Protein AF-A0A3Q0ITM8-F1 (afdb_monomer_lite)

InterPro domains:
  IPR027267 AH/BAR domain superfamily [G3DSA:1.20.1270.60] (38-259)
  IPR027267 AH/BAR domain superfamily [SSF103657] (40-257)
  IPR054713 GMIP/FCHO2-like, FCH domain [PF22699] (63-253)

Secondary structure (DSSP, 8-state):
--TT---TTTTS-HHHHHHHHHHHHHHHHHHHHHHHHHHHHHHHHHHHHHHHHHTTT----STTHHHHHHHHHHHHHHHHHHHHHHHHHHHHHHHHHHHHHHHHHHHHHHHHHTHHHHHHHHHHHHHHHHHHHHHHHHHHHHHHHHHHHHTT--HHHHHHHHHHHHHHHHHHHHHHHHHHHHHHHHHHHHHHHHHHHHHHHHHHHHHHHHHHHHHHHHHHHHHHHHHHHHHHHHHHHHHS-HHHHHHHHHHHH------

pLDDT: mean 82.59, std 14.48, range [41.31, 98.19]

Radius of gyration: 39.31 Å; chains: 1; bounding box: 83×38×128 Å

Sequence (259 aa):
MDKEGKSSYQNFDYPVISHSHGQHRREQFKVIWEVGQTIRANIEENNSKLFGKLAKQSGGSGTFAPLWQVLKTSIEKIATVQVKMMQKVNDLVKDVCKYTEELQKKHKLVKEEQGPTLEIVQTIQSTTLVLQKAKDVYLQKCEELDKLRRDNGSAKDLEKAELKVKKAQEDYKTIVDKYALIKEDFEKRMSTSCKYFQQIEEAHLKQMKEFLSTYTELIENNHDAIGQIYLEFKRQCLELTIDKLLEHFVLKKYTFRFI

Structure (mmCIF, N/CA/C/O backbone):
data_AF-A0A3Q0ITM8-F1
#
_entry.id   AF-A0A3Q0ITM8-F1
#
loop_
_atom_site.group_PDB
_atom_site.id
_atom_site.type_symbol
_atom_site.label_atom_id
_atom_site.label_alt_id
_atom_site.label_comp_id
_atom_site.label_asym_id
_atom_site.label_entity_id
_atom_site.label_seq_id
_atom_site.pdbx_PDB_ins_code
_atom_site.Cartn_x
_atom_site.Cartn_y
_atom_site.Cartn_z
_atom_site.occupancy
_atom_site.B_iso_or_equiv
_atom_site.auth_seq_id
_atom_site.auth_comp_id
_atom_site.auth_asym_id
_atom_site.auth_atom_id
_atom_site.pdbx_PDB_model_num
ATOM 1 N N . MET A 1 1 ? -14.089 -6.364 -0.888 1.00 45.31 1 MET A N 1
ATOM 2 C CA . MET A 1 1 ? -15.465 -6.744 -0.473 1.00 45.31 1 MET A CA 1
ATOM 3 C C . MET A 1 1 ? -15.691 -8.220 -0.752 1.00 45.31 1 MET A C 1
ATOM 5 O O . MET A 1 1 ? -15.572 -8.617 -1.905 1.00 45.31 1 MET A O 1
ATOM 9 N N . ASP A 1 2 ? -16.017 -9.011 0.271 1.00 41.31 2 ASP A N 1
ATOM 10 C CA . ASP A 1 2 ? -16.538 -10.366 0.058 1.00 41.31 2 ASP A CA 1
ATOM 11 C C . ASP A 1 2 ? -17.960 -10.317 -0.510 1.00 41.31 2 ASP A C 1
ATOM 13 O O . ASP A 1 2 ? -18.649 -9.297 -0.403 1.00 41.31 2 ASP A O 1
ATOM 17 N N . LYS A 1 3 ? -18.405 -11.435 -1.099 1.00 43.31 3 LYS A N 1
ATOM 18 C CA . LYS A 1 3 ? -19.691 -11.601 -1.809 1.00 43.31 3 LYS A CA 1
ATOM 19 C C . LYS A 1 3 ? -20.950 -11.248 -0.988 1.00 43.31 3 LYS A C 1
ATOM 21 O O . LYS A 1 3 ? -22.033 -11.207 -1.554 1.00 43.31 3 LYS A O 1
ATOM 26 N N . GLU A 1 4 ? -20.813 -10.944 0.304 1.00 43.94 4 GLU A N 1
ATOM 27 C CA . GLU A 1 4 ? -21.893 -10.543 1.221 1.00 43.94 4 GLU A CA 1
ATOM 28 C C . GLU A 1 4 ? -21.787 -9.094 1.747 1.00 43.94 4 GLU A C 1
ATOM 30 O O . GLU A 1 4 ? -22.551 -8.696 2.622 1.00 43.94 4 GLU A O 1
ATOM 35 N N . GLY A 1 5 ? -20.829 -8.281 1.281 1.00 49.78 5 GLY A N 1
ATOM 36 C CA . GLY A 1 5 ? -20.676 -6.888 1.740 1.00 49.78 5 GLY A CA 1
ATOM 37 C C . GLY A 1 5 ? -20.191 -6.725 3.191 1.00 49.78 5 GLY A C 1
ATOM 38 O O . GLY A 1 5 ? -20.141 -5.606 3.708 1.00 49.78 5 GLY A O 1
ATOM 39 N N . LYS A 1 6 ? -19.799 -7.822 3.846 1.00 47.00 6 LYS A N 1
ATOM 40 C CA . LYS A 1 6 ? -19.135 -7.824 5.154 1.00 47.00 6 LYS A CA 1
ATOM 41 C C . LYS A 1 6 ? -17.684 -7.362 5.016 1.00 47.00 6 LYS A C 1
ATOM 43 O O . LYS A 1 6 ? -17.007 -7.668 4.032 1.00 47.00 6 LYS A O 1
ATOM 48 N N . SER A 1 7 ? -17.225 -6.575 5.987 1.00 51.25 7 SER A N 1
ATOM 49 C CA . SER A 1 7 ? -15.837 -6.113 6.027 1.00 51.25 7 SER A CA 1
ATOM 50 C C . SER A 1 7 ? -14.935 -7.255 6.479 1.00 51.25 7 SER A C 1
ATOM 52 O O . SER A 1 7 ? -15.216 -7.883 7.499 1.00 51.25 7 SER A O 1
ATOM 54 N N . SER A 1 8 ? -13.818 -7.477 5.782 1.00 58.09 8 SER A N 1
ATOM 55 C CA . SER A 1 8 ? -12.818 -8.494 6.151 1.00 58.09 8 SER A CA 1
ATOM 56 C C . SER A 1 8 ? -12.179 -8.238 7.528 1.00 58.09 8 SER A C 1
ATOM 58 O O . SER A 1 8 ? -11.511 -9.108 8.077 1.00 58.09 8 SER A O 1
ATOM 60 N N . TYR A 1 9 ? -12.423 -7.058 8.108 1.00 56.22 9 TYR A N 1
ATOM 61 C CA . TYR A 1 9 ? -11.934 -6.624 9.414 1.00 56.22 9 TYR A CA 1
ATOM 62 C C . TYR A 1 9 ? -12.929 -6.841 10.566 1.00 56.22 9 TYR A C 1
ATOM 64 O O . TYR A 1 9 ? -12.613 -6.507 11.703 1.00 56.22 9 TYR A O 1
ATOM 72 N N . GLN A 1 10 ? -14.126 -7.390 10.319 1.00 56.31 10 GLN A N 1
ATOM 73 C CA . GLN A 1 10 ? -15.176 -7.530 11.346 1.00 56.31 10 GLN A CA 1
ATOM 74 C C . GLN A 1 10 ? -14.798 -8.406 12.551 1.00 56.31 10 GLN A C 1
ATOM 76 O O . GLN A 1 10 ? -15.412 -8.262 13.601 1.00 56.31 10 GLN A O 1
ATOM 81 N N . ASN A 1 11 ? -13.790 -9.272 12.413 1.00 50.62 11 ASN A N 1
ATOM 82 C CA . ASN A 1 11 ? -13.355 -10.193 13.468 1.00 50.62 11 ASN A CA 1
ATOM 83 C C . ASN A 1 11 ? -12.038 -9.780 14.145 1.00 50.62 11 ASN A C 1
ATOM 85 O O . ASN A 1 11 ? -11.518 -10.533 14.963 1.00 50.62 11 ASN A O 1
ATOM 89 N N . PHE A 1 12 ? -11.467 -8.628 13.784 1.00 56.88 12 PHE A N 1
ATOM 90 C CA . PHE A 1 12 ? -10.204 -8.166 14.354 1.00 56.88 12 PHE A CA 1
ATOM 91 C C . PHE A 1 12 ? -10.437 -7.104 15.427 1.00 56.88 12 PHE A C 1
ATOM 93 O O . PHE A 1 12 ? -11.218 -6.172 15.244 1.00 56.88 12 PHE A O 1
ATOM 100 N N . ASP A 1 13 ? -9.696 -7.215 16.527 1.00 62.75 13 ASP A N 1
ATOM 101 C CA . ASP A 1 13 ? -9.680 -6.198 17.571 1.00 62.75 13 ASP A CA 1
ATOM 102 C C . ASP A 1 13 ? -9.086 -4.884 17.045 1.00 62.75 13 ASP A C 1
ATOM 104 O O . ASP A 1 13 ? -8.063 -4.865 16.355 1.00 62.75 13 ASP A O 1
ATOM 108 N N . TYR A 1 14 ? -9.698 -3.756 17.411 1.00 68.94 14 TYR A N 1
ATOM 109 C CA . TYR A 1 14 ? -9.295 -2.417 16.962 1.00 68.94 14 TYR A CA 1
ATOM 110 C C . TYR A 1 14 ? -7.784 -2.120 17.133 1.00 68.94 14 TYR A C 1
ATOM 112 O O . TYR A 1 14 ? -7.164 -1.595 16.199 1.00 68.94 14 TYR A O 1
ATOM 120 N N . PRO A 1 15 ? -7.132 -2.493 18.258 1.00 63.84 15 PRO A N 1
ATOM 121 C CA . PRO A 1 15 ? -5.683 -2.368 18.406 1.00 63.84 15 PRO A CA 1
ATOM 122 C C . PRO A 1 15 ? -4.889 -3.143 17.346 1.00 63.84 15 PRO A C 1
ATOM 124 O O . PRO A 1 15 ? -3.913 -2.611 16.822 1.00 63.84 15 PRO A O 1
ATOM 127 N N . VAL A 1 16 ? -5.328 -4.351 16.976 1.00 66.50 16 VAL A N 1
ATOM 128 C CA . VAL A 1 16 ? -4.676 -5.187 15.953 1.00 66.50 16 VAL A CA 1
ATOM 129 C C . VAL A 1 16 ? -4.771 -4.523 14.581 1.00 66.50 16 VAL A C 1
ATOM 131 O O . VAL A 1 16 ? -3.770 -4.429 13.870 1.00 66.50 16 VAL A O 1
ATOM 134 N N . ILE A 1 17 ? -5.945 -3.988 14.239 1.00 66.56 17 ILE A N 1
ATOM 135 C CA . ILE A 1 17 ? -6.181 -3.278 12.976 1.00 66.56 17 ILE A CA 1
ATOM 136 C C . ILE A 1 17 ? -5.287 -2.033 12.903 1.00 66.56 17 ILE A C 1
ATOM 138 O O . ILE A 1 17 ? -4.483 -1.889 11.980 1.00 66.56 17 ILE A O 1
ATOM 142 N N . SER A 1 18 ? -5.358 -1.158 13.910 1.00 65.12 18 SER A N 1
ATOM 143 C CA . SER A 1 18 ? -4.605 0.103 13.912 1.00 65.12 18 SER A CA 1
ATOM 144 C C . SER A 1 18 ? -3.083 -0.103 13.866 1.00 65.12 18 SER A C 1
ATOM 146 O O . SER A 1 18 ? -2.384 0.613 13.143 1.00 65.12 18 SER A O 1
ATOM 148 N N . HIS A 1 19 ? -2.562 -1.100 14.590 1.00 65.44 19 HIS A N 1
ATOM 149 C CA . HIS A 1 19 ? -1.128 -1.367 14.667 1.00 65.44 19 HIS A CA 1
ATOM 150 C C . HIS A 1 19 ? -0.593 -2.006 13.378 1.00 65.44 19 HIS A C 1
ATOM 152 O O . HIS A 1 19 ? 0.440 -1.575 12.857 1.00 65.44 19 HIS A O 1
ATOM 158 N N . SER A 1 20 ? -1.333 -2.972 12.819 1.00 63.44 20 SER A N 1
ATOM 159 C CA . SER A 1 20 ? -0.963 -3.659 11.579 1.00 63.44 20 SER A CA 1
ATOM 160 C C . SER A 1 20 ? -0.863 -2.677 10.406 1.00 63.44 20 SER A C 1
ATOM 162 O O . SER A 1 20 ? 0.166 -2.621 9.732 1.00 63.44 20 SER A O 1
ATOM 164 N N . HIS A 1 21 ? -1.846 -1.784 10.246 1.00 66.25 21 HIS A N 1
ATOM 165 C CA . HIS A 1 21 ? -1.823 -0.777 9.182 1.00 66.25 21 HIS A CA 1
ATOM 166 C C . HIS A 1 21 ? -0.666 0.224 9.312 1.00 66.25 21 HIS A C 1
ATOM 168 O O . HIS A 1 21 ? -0.125 0.676 8.306 1.00 66.25 21 HIS A O 1
ATOM 174 N N . GLY A 1 22 ? -0.277 0.634 10.519 1.00 62.22 22 GLY A N 1
ATOM 175 C CA . GLY A 1 22 ? 0.801 1.612 10.687 1.00 62.22 22 GLY A CA 1
ATOM 176 C C . GLY A 1 22 ? 2.185 1.053 10.351 1.00 62.22 22 GLY A C 1
ATOM 177 O O . GLY A 1 22 ? 2.985 1.722 9.695 1.00 62.22 22 GLY A O 1
ATOM 178 N N . GLN A 1 23 ? 2.475 -0.164 10.812 1.00 62.44 23 GLN A N 1
ATOM 179 C CA . GLN A 1 23 ? 3.810 -0.755 10.731 1.00 62.44 23 GLN A CA 1
ATOM 180 C C . GLN A 1 23 ? 4.072 -1.470 9.402 1.00 62.44 23 GLN A C 1
ATOM 182 O O . GLN A 1 23 ? 5.083 -1.173 8.767 1.00 62.44 23 GLN A O 1
ATOM 187 N N . HIS A 1 24 ? 3.145 -2.313 8.927 1.00 64.75 24 HIS A N 1
ATOM 188 C CA . HIS A 1 24 ? 3.352 -3.080 7.689 1.00 64.75 24 HIS A CA 1
ATOM 189 C C . HIS A 1 24 ? 3.532 -2.179 6.465 1.00 64.75 24 HIS A C 1
ATOM 191 O O . HIS A 1 24 ? 4.378 -2.452 5.618 1.00 64.75 24 HIS A O 1
ATOM 197 N N . ARG A 1 25 ? 2.800 -1.061 6.387 1.00 66.81 25 ARG A N 1
ATOM 198 C CA . ARG A 1 25 ? 2.900 -0.137 5.244 1.00 66.81 25 ARG A CA 1
ATOM 199 C C . ARG A 1 25 ? 4.269 0.534 5.130 1.00 66.81 25 ARG A C 1
ATOM 201 O O . ARG A 1 25 ? 4.744 0.766 4.023 1.00 66.81 25 ARG A O 1
ATOM 208 N N . ARG A 1 26 ? 4.943 0.802 6.257 1.00 65.12 26 ARG A N 1
ATOM 209 C CA . ARG A 1 26 ? 6.319 1.337 6.251 1.00 65.12 26 ARG A CA 1
ATOM 210 C C . ARG A 1 26 ? 7.328 0.307 5.750 1.00 65.12 26 ARG A C 1
ATOM 212 O O . ARG A 1 26 ? 8.277 0.662 5.059 1.00 65.12 26 ARG A O 1
ATOM 219 N N . GLU A 1 27 ? 7.113 -0.955 6.095 1.00 67.31 27 GLU A N 1
ATOM 220 C CA . GLU A 1 27 ? 7.986 -2.067 5.724 1.00 67.31 27 GLU A CA 1
ATOM 221 C C . GLU A 1 27 ? 7.839 -2.414 4.236 1.00 67.31 27 GLU A C 1
ATOM 223 O O . GLU A 1 27 ? 8.834 -2.507 3.522 1.00 67.31 27 GLU A O 1
ATOM 228 N N . GLN A 1 28 ? 6.601 -2.465 3.731 1.00 64.81 28 GLN A N 1
ATOM 229 C CA . GLN A 1 28 ? 6.313 -2.635 2.302 1.00 64.81 28 GLN A CA 1
ATOM 230 C C . GLN A 1 28 ? 6.890 -1.493 1.455 1.00 64.81 28 GLN A C 1
ATOM 232 O O . GLN A 1 28 ? 7.460 -1.737 0.392 1.00 64.81 28 GLN A O 1
ATOM 237 N N . PHE A 1 29 ? 6.805 -0.249 1.940 1.00 66.81 29 PHE A N 1
ATOM 238 C CA . PHE A 1 29 ? 7.456 0.892 1.296 1.00 66.81 29 PHE A CA 1
ATOM 239 C C . PHE A 1 29 ? 8.972 0.707 1.195 1.00 66.81 29 PHE A C 1
ATOM 2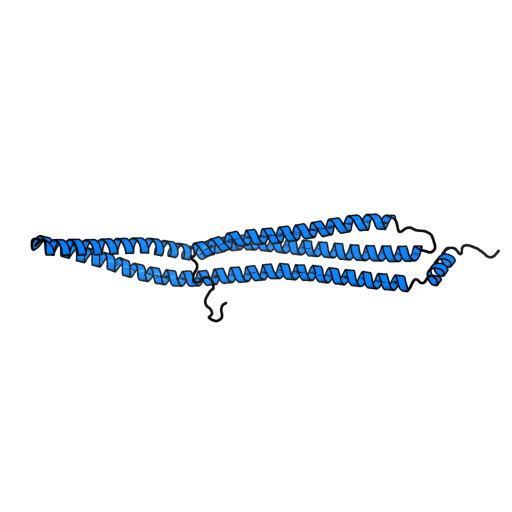41 O O . PHE A 1 29 ? 9.543 0.894 0.121 1.00 66.81 29 PHE A O 1
ATOM 248 N N . LYS A 1 30 ? 9.621 0.329 2.303 1.00 69.12 30 LYS A N 1
ATOM 249 C CA . LYS A 1 30 ? 11.072 0.137 2.349 1.00 69.12 30 LYS A CA 1
ATOM 250 C C . LYS A 1 30 ? 11.528 -0.872 1.293 1.00 69.12 30 LYS A C 1
ATOM 252 O O . LYS A 1 30 ? 12.496 -0.604 0.592 1.00 69.12 30 LYS A O 1
ATOM 257 N N . VAL A 1 31 ? 10.782 -1.964 1.121 1.00 72.00 31 VAL A N 1
ATOM 258 C CA . VAL A 1 31 ? 11.065 -2.977 0.097 1.00 72.00 31 VAL A CA 1
ATOM 259 C C . VAL A 1 31 ? 10.938 -2.406 -1.318 1.00 72.00 31 VAL A C 1
ATOM 261 O O . VAL A 1 31 ? 11.855 -2.581 -2.114 1.00 72.00 31 VAL A O 1
ATOM 264 N N . ILE A 1 32 ? 9.854 -1.689 -1.649 1.00 66.69 32 ILE A N 1
ATOM 265 C CA . ILE A 1 32 ? 9.701 -1.089 -2.992 1.00 66.69 32 ILE A CA 1
ATOM 266 C C . ILE A 1 32 ? 10.807 -0.071 -3.273 1.00 66.69 32 ILE A C 1
ATOM 268 O O . ILE A 1 32 ? 11.364 -0.045 -4.371 1.00 66.69 32 ILE A O 1
ATOM 272 N N . TRP A 1 33 ? 11.143 0.749 -2.281 1.00 70.50 33 TRP A N 1
ATOM 273 C CA . TRP A 1 33 ? 12.233 1.706 -2.384 1.00 70.50 33 TRP A CA 1
ATOM 274 C C . TRP A 1 33 ? 13.564 1.005 -2.661 1.00 70.50 33 TRP A C 1
ATOM 276 O O . TRP A 1 33 ? 14.229 1.334 -3.638 1.00 70.50 33 TRP A O 1
ATOM 286 N N . GLU A 1 34 ? 13.936 0.015 -1.848 1.00 74.69 34 GLU A N 1
ATOM 287 C CA . GLU A 1 34 ? 15.171 -0.757 -2.019 1.00 74.69 34 GLU A CA 1
ATOM 288 C C . GLU A 1 34 ? 15.232 -1.430 -3.391 1.00 74.69 34 GLU A C 1
ATOM 290 O O . GLU A 1 34 ? 16.237 -1.298 -4.086 1.00 74.69 34 GLU A O 1
ATOM 295 N N . VAL A 1 35 ? 14.135 -2.050 -3.830 1.00 69.38 35 VAL A N 1
ATOM 296 C CA . VAL A 1 35 ? 14.017 -2.644 -5.167 1.00 69.38 35 VAL A CA 1
ATOM 297 C C . VAL A 1 35 ? 14.275 -1.591 -6.248 1.00 69.38 35 VAL A C 1
ATOM 299 O O . VAL A 1 35 ? 15.156 -1.788 -7.088 1.00 69.38 35 VAL A O 1
ATOM 302 N N . GLY A 1 36 ? 13.595 -0.440 -6.194 1.00 67.31 36 GLY A N 1
ATOM 303 C CA . GLY A 1 36 ? 13.800 0.661 -7.141 1.00 67.31 36 GLY A CA 1
ATOM 304 C C . GLY A 1 36 ? 15.247 1.169 -7.167 1.00 67.31 36 GLY A C 1
ATOM 305 O O . GLY A 1 36 ? 15.800 1.430 -8.238 1.00 67.31 36 GLY A O 1
ATOM 306 N N . GLN A 1 37 ? 15.898 1.239 -6.003 1.00 70.44 37 GLN A N 1
ATOM 307 C CA . GLN A 1 37 ? 17.300 1.642 -5.887 1.00 70.44 37 GLN A CA 1
ATOM 308 C C . GLN A 1 37 ? 18.271 0.613 -6.475 1.00 70.44 37 GLN A C 1
ATOM 310 O O . GLN A 1 37 ? 19.197 0.986 -7.199 1.00 70.44 37 GLN A O 1
ATOM 315 N N . THR A 1 38 ? 18.054 -0.675 -6.210 1.00 71.25 38 THR A N 1
ATOM 316 C CA . THR A 1 38 ? 18.864 -1.768 -6.760 1.00 71.25 38 THR A CA 1
ATOM 317 C C . THR A 1 38 ? 18.759 -1.826 -8.280 1.00 71.25 38 THR A C 1
ATOM 319 O O . THR A 1 38 ? 19.772 -1.955 -8.967 1.00 71.25 38 THR A O 1
ATOM 322 N N . ILE A 1 39 ? 17.548 -1.677 -8.819 1.00 65.19 39 ILE A N 1
ATOM 323 C CA . ILE A 1 39 ? 17.309 -1.643 -10.265 1.00 65.19 39 ILE A CA 1
ATOM 324 C C . ILE A 1 39 ? 18.078 -0.489 -10.906 1.00 65.19 39 ILE A C 1
ATOM 326 O O . ILE A 1 39 ? 18.788 -0.690 -11.893 1.00 65.19 39 ILE A O 1
ATOM 330 N N . ARG A 1 40 ? 17.974 0.713 -10.326 1.00 68.19 40 ARG A N 1
ATOM 331 C CA . ARG A 1 40 ? 18.694 1.899 -10.798 1.00 68.19 40 ARG A CA 1
ATOM 332 C C . ARG A 1 40 ? 20.205 1.657 -10.844 1.00 68.19 40 ARG A C 1
ATOM 334 O O . ARG A 1 40 ? 20.820 1.911 -11.877 1.00 68.19 40 ARG A O 1
ATOM 341 N N . ALA A 1 41 ? 20.777 1.118 -9.765 1.00 67.62 41 ALA A N 1
ATOM 342 C CA . ALA A 1 41 ? 22.210 0.842 -9.666 1.00 67.62 41 ALA A CA 1
ATOM 343 C C . ALA A 1 41 ? 22.693 -0.167 -10.728 1.00 67.62 41 ALA A C 1
ATOM 345 O O . ALA A 1 41 ? 23.736 0.032 -11.348 1.00 67.62 41 ALA A O 1
ATOM 346 N N . ASN A 1 42 ? 21.912 -1.218 -10.995 1.00 65.94 42 ASN A N 1
ATOM 347 C CA . ASN A 1 42 ? 22.277 -2.256 -11.964 1.00 65.94 42 ASN A CA 1
ATOM 348 C C . ASN A 1 42 ? 22.233 -1.747 -13.423 1.00 65.94 42 ASN A C 1
ATOM 350 O O . ASN A 1 42 ? 23.077 -2.096 -14.252 1.00 65.94 42 ASN A O 1
ATOM 354 N N . ILE A 1 43 ? 21.271 -0.874 -13.744 1.00 63.41 43 ILE A N 1
ATOM 355 C CA . ILE A 1 43 ? 21.186 -0.220 -15.060 1.00 63.41 43 ILE A CA 1
ATOM 356 C C . ILE A 1 43 ? 22.358 0.762 -15.249 1.00 63.41 43 ILE A C 1
ATOM 358 O O . ILE A 1 43 ? 22.974 0.801 -16.316 1.00 63.41 43 ILE A O 1
ATOM 362 N N . GLU A 1 44 ? 22.698 1.538 -14.220 1.00 63.59 44 GLU A N 1
ATOM 363 C CA . GLU A 1 44 ? 23.779 2.532 -14.249 1.00 63.59 44 GLU A CA 1
ATOM 364 C C . GLU A 1 44 ? 25.167 1.902 -14.472 1.00 63.59 44 GLU A C 1
ATOM 366 O O . GLU A 1 44 ? 25.962 2.387 -15.290 1.00 63.59 44 GLU A O 1
ATOM 371 N N . GLU A 1 45 ? 25.441 0.785 -13.793 1.00 60.31 45 GLU A N 1
ATOM 372 C CA . GLU A 1 45 ? 26.732 0.099 -13.843 1.00 60.31 45 GLU A CA 1
ATOM 373 C C . GLU A 1 45 ? 27.009 -0.564 -15.204 1.00 60.31 45 GLU A C 1
ATOM 375 O O . GLU A 1 45 ? 28.130 -0.484 -15.723 1.00 60.31 45 GLU A O 1
ATOM 380 N N . ASN A 1 46 ? 25.992 -1.181 -15.812 1.00 61.72 46 ASN A N 1
ATOM 381 C CA . ASN A 1 46 ? 26.138 -1.906 -17.076 1.00 61.72 46 ASN A CA 1
ATOM 382 C C . ASN A 1 46 ? 26.274 -0.969 -18.283 1.00 61.72 46 ASN A C 1
ATOM 384 O O . ASN A 1 46 ? 27.099 -1.204 -19.171 1.00 61.72 46 ASN A O 1
ATOM 388 N N . ASN A 1 47 ? 25.519 0.129 -18.298 1.00 61.41 47 ASN A N 1
ATOM 389 C CA . ASN A 1 47 ? 25.521 1.062 -19.421 1.00 61.41 47 ASN A CA 1
ATOM 390 C C . ASN A 1 47 ? 26.836 1.856 -19.505 1.00 61.41 47 ASN A C 1
ATOM 392 O O . ASN A 1 47 ? 27.474 1.913 -20.558 1.00 61.41 47 ASN A O 1
ATOM 396 N N . SER A 1 48 ? 27.318 2.408 -18.390 1.00 55.94 48 SER A N 1
ATOM 397 C CA . SER A 1 48 ? 28.488 3.302 -18.390 1.00 55.94 48 SER A CA 1
ATOM 398 C C . SER A 1 48 ? 29.795 2.610 -18.815 1.00 55.94 48 SER A C 1
ATOM 400 O O . SER A 1 48 ? 30.639 3.211 -19.487 1.00 55.94 48 SER A O 1
ATOM 402 N N . LYS A 1 49 ? 29.972 1.325 -18.475 1.00 59.47 49 LYS A N 1
ATOM 403 C CA . LYS A 1 49 ? 31.207 0.564 -18.751 1.00 59.47 49 LYS A CA 1
ATOM 404 C C . LYS A 1 49 ? 31.312 0.075 -20.203 1.00 59.47 49 LYS A C 1
ATOM 406 O O . LYS A 1 49 ? 32.421 0.023 -20.742 1.00 59.47 49 LYS A O 1
ATOM 411 N N . LEU A 1 50 ? 30.191 -0.283 -20.835 1.00 59.50 50 LEU A N 1
ATOM 412 C CA . LEU A 1 50 ? 30.159 -0.808 -22.207 1.00 59.50 50 LEU A CA 1
ATOM 413 C C . LEU A 1 50 ? 30.251 0.313 -23.250 1.00 59.50 50 LEU A C 1
ATOM 415 O O . LEU A 1 50 ? 31.065 0.231 -24.175 1.00 59.50 50 LEU A O 1
ATOM 419 N N . PHE A 1 51 ? 29.499 1.401 -23.060 1.00 60.78 51 PHE A N 1
ATOM 420 C CA . PHE A 1 51 ? 29.471 2.517 -24.010 1.00 60.78 51 PHE A CA 1
ATOM 421 C C . PHE A 1 51 ? 30.801 3.285 -24.068 1.00 60.78 51 PHE A C 1
ATOM 423 O O . PHE A 1 51 ? 31.273 3.624 -25.155 1.00 60.78 51 PHE A O 1
ATOM 430 N N . GLY A 1 52 ? 31.477 3.466 -22.926 1.00 60.12 52 GLY A N 1
ATOM 431 C CA . GLY A 1 52 ? 32.769 4.160 -22.857 1.00 60.12 52 GLY A CA 1
ATOM 432 C C . GLY A 1 52 ? 33.945 3.422 -23.518 1.00 60.12 52 GLY A C 1
ATOM 433 O O . GLY A 1 52 ? 34.915 4.062 -23.930 1.00 60.12 52 GLY A O 1
ATOM 434 N N . LYS A 1 53 ? 33.879 2.088 -23.646 1.00 61.22 53 LYS A N 1
ATOM 435 C CA . LYS A 1 53 ? 34.926 1.280 -24.301 1.00 61.22 53 LYS A CA 1
ATOM 436 C C . LYS A 1 53 ? 34.750 1.230 -25.821 1.00 61.22 53 LYS A C 1
ATOM 438 O O . LYS A 1 53 ? 35.721 1.409 -26.552 1.00 61.22 53 LYS A O 1
ATOM 443 N N . LEU A 1 54 ? 33.518 1.057 -26.299 1.00 58.47 54 LEU A N 1
ATOM 444 C CA . LEU A 1 54 ? 33.212 0.902 -27.729 1.00 58.47 54 LEU A CA 1
ATOM 445 C C . LEU A 1 54 ? 33.339 2.217 -28.521 1.00 58.47 54 LEU A C 1
ATOM 447 O O . LEU A 1 54 ? 33.770 2.210 -29.678 1.00 58.47 54 LEU A O 1
ATOM 451 N N . ALA A 1 55 ? 33.075 3.363 -27.883 1.00 56.25 55 ALA A N 1
ATOM 452 C CA . ALA A 1 55 ? 33.314 4.681 -28.476 1.00 56.25 55 ALA A CA 1
ATOM 453 C C . ALA A 1 55 ? 34.799 4.937 -28.815 1.00 56.25 55 ALA A C 1
ATOM 455 O O . ALA A 1 55 ? 35.095 5.708 -29.724 1.00 56.25 55 ALA A O 1
ATOM 456 N N . LYS A 1 56 ? 35.736 4.268 -28.122 1.00 58.22 56 LYS A N 1
ATOM 457 C CA . LYS A 1 56 ? 37.187 4.427 -28.327 1.00 58.22 56 LYS A CA 1
ATOM 458 C C . LYS A 1 56 ? 37.768 3.528 -29.428 1.00 58.22 56 LYS A C 1
ATOM 460 O O . LYS A 1 56 ? 38.865 3.809 -29.896 1.00 58.22 56 LYS A O 1
ATOM 465 N N . GLN A 1 57 ? 37.067 2.469 -29.847 1.00 58.97 57 GLN A N 1
ATOM 466 C CA . GLN A 1 57 ? 37.592 1.458 -30.786 1.00 58.97 57 GLN A CA 1
ATOM 467 C C . GLN A 1 57 ? 36.995 1.513 -32.206 1.00 58.97 57 GLN A C 1
ATOM 469 O O . GLN A 1 57 ? 37.527 0.883 -33.114 1.00 58.97 57 GLN A O 1
ATOM 474 N N . SER A 1 58 ? 35.932 2.287 -32.442 1.00 54.28 58 SER A N 1
ATOM 475 C CA . SER A 1 58 ? 35.177 2.306 -33.713 1.00 54.28 58 SER A CA 1
ATOM 476 C C . SER A 1 58 ? 35.719 3.265 -34.792 1.00 54.28 58 SER A C 1
ATOM 478 O O . SER A 1 58 ? 35.082 3.465 -35.822 1.00 54.28 58 SER A O 1
ATOM 480 N N . GLY A 1 59 ? 36.914 3.836 -34.608 1.00 56.56 59 GLY A N 1
ATOM 481 C CA . GLY A 1 59 ? 37.560 4.760 -35.556 1.00 56.56 59 GLY A CA 1
ATOM 482 C C . GLY A 1 59 ? 38.408 4.093 -36.647 1.00 56.56 59 GLY A C 1
ATOM 483 O O . GLY A 1 59 ? 39.422 4.655 -37.053 1.00 56.56 59 GLY A O 1
ATOM 484 N N . GLY A 1 60 ? 38.063 2.877 -37.077 1.00 58.44 60 GLY A N 1
ATOM 485 C CA . GLY A 1 60 ? 38.892 2.101 -38.004 1.00 58.44 60 GLY A CA 1
ATOM 486 C C . GLY A 1 60 ? 38.883 2.663 -39.429 1.00 58.44 60 GLY A C 1
ATOM 487 O O . GLY A 1 60 ? 37.828 2.793 -40.046 1.00 58.44 60 GLY A O 1
ATOM 488 N N . SER A 1 61 ? 40.059 2.963 -39.978 1.00 63.66 61 SER A N 1
ATOM 489 C CA . SER A 1 61 ? 40.263 3.089 -41.424 1.00 63.66 61 SER A CA 1
ATOM 490 C C . SER A 1 61 ? 40.198 1.700 -42.086 1.00 63.66 61 SER A C 1
ATOM 492 O O . SER A 1 61 ? 40.459 0.690 -41.437 1.00 63.66 61 SER A O 1
ATOM 494 N N . GLY A 1 62 ? 39.829 1.624 -43.370 1.00 75.19 62 GLY A N 1
ATOM 495 C CA . GLY A 1 62 ? 39.763 0.355 -44.114 1.00 75.19 62 GLY A CA 1
ATOM 496 C C . GLY A 1 62 ? 38.371 0.004 -44.643 1.00 75.19 62 GLY A C 1
ATOM 497 O O . GLY A 1 62 ? 37.420 0.769 -44.491 1.00 75.19 62 GLY A O 1
ATOM 498 N N . THR A 1 63 ? 38.260 -1.158 -45.284 1.00 83.12 63 THR A N 1
ATOM 499 C CA . THR A 1 63 ? 37.035 -1.665 -45.934 1.00 83.12 63 THR A CA 1
ATOM 500 C C . THR A 1 63 ? 35.902 -1.965 -44.952 1.00 83.12 63 THR A C 1
ATOM 502 O O . THR A 1 63 ? 34.736 -1.857 -45.309 1.00 83.12 63 THR A O 1
ATOM 505 N N . PHE A 1 64 ? 36.223 -2.271 -43.692 1.00 84.44 64 PHE A N 1
ATOM 506 C CA . PHE A 1 64 ? 35.237 -2.580 -42.650 1.00 84.44 64 PHE A CA 1
ATOM 507 C C . PHE A 1 64 ? 34.658 -1.336 -41.948 1.00 84.44 64 PHE A C 1
ATOM 509 O O . PHE A 1 64 ? 33.731 -1.441 -41.144 1.00 84.44 64 PHE A O 1
ATOM 516 N N . ALA A 1 65 ? 35.182 -0.141 -42.248 1.00 83.50 65 ALA A N 1
ATOM 517 C CA . ALA A 1 65 ? 34.783 1.103 -41.588 1.00 83.50 65 ALA A CA 1
ATOM 518 C C . ALA A 1 65 ? 33.256 1.363 -41.576 1.00 83.50 65 ALA A C 1
ATOM 520 O O . ALA A 1 65 ? 32.752 1.786 -40.534 1.00 83.50 65 ALA A O 1
ATOM 521 N N . PRO A 1 66 ? 32.486 1.087 -42.654 1.00 86.56 66 PRO A N 1
ATOM 522 C CA . PRO A 1 66 ? 31.033 1.277 -42.641 1.00 86.56 66 PRO A CA 1
ATOM 523 C C . PRO A 1 66 ? 30.304 0.396 -41.613 1.00 86.56 66 PRO A C 1
ATOM 525 O O . PRO A 1 66 ? 29.384 0.870 -40.950 1.00 86.56 66 PRO A O 1
ATOM 528 N N . LEU A 1 67 ? 30.745 -0.852 -41.414 1.00 86.56 67 LEU A N 1
ATOM 529 C CA . LEU A 1 67 ? 30.165 -1.750 -40.406 1.00 86.56 67 LEU A CA 1
ATOM 530 C C . LEU A 1 67 ? 30.492 -1.296 -38.977 1.00 86.56 67 LEU A C 1
ATOM 532 O O . LEU A 1 67 ? 29.632 -1.370 -38.100 1.00 86.56 67 LEU A O 1
ATOM 536 N N . TRP A 1 68 ? 31.690 -0.747 -38.741 1.00 84.44 68 TRP A N 1
ATOM 537 C CA . TRP A 1 68 ? 32.000 -0.086 -37.466 1.00 84.44 68 TRP A CA 1
ATOM 538 C C . TRP A 1 68 ? 31.133 1.129 -37.191 1.00 84.44 68 TRP A C 1
ATOM 540 O O . TRP A 1 68 ? 30.720 1.322 -36.047 1.00 84.44 68 TRP A O 1
ATOM 550 N N . GLN A 1 69 ? 30.796 1.902 -38.220 1.00 84.25 69 GLN A N 1
ATOM 551 C CA . GLN A 1 69 ? 29.881 3.022 -38.057 1.00 84.25 69 GLN A CA 1
ATOM 552 C C . GLN A 1 69 ? 28.459 2.551 -37.712 1.00 84.25 69 GLN A C 1
ATOM 554 O O . GLN A 1 69 ? 27.853 3.090 -36.788 1.00 84.25 69 GLN A O 1
ATOM 559 N N . VAL A 1 70 ? 27.954 1.513 -38.384 1.00 89.31 70 VAL A N 1
ATOM 560 C CA . VAL A 1 70 ? 26.651 0.888 -38.083 1.00 89.31 70 VAL A CA 1
ATOM 561 C C . VAL A 1 70 ? 26.599 0.344 -36.651 1.00 89.31 70 VAL A C 1
ATOM 563 O O . VAL A 1 70 ? 25.642 0.609 -35.914 1.00 89.31 70 VAL A O 1
ATOM 566 N N . LEU A 1 71 ? 27.651 -0.358 -36.220 1.00 84.94 71 LEU A N 1
ATOM 567 C CA . LEU A 1 71 ? 27.771 -0.861 -34.853 1.00 84.94 71 LEU A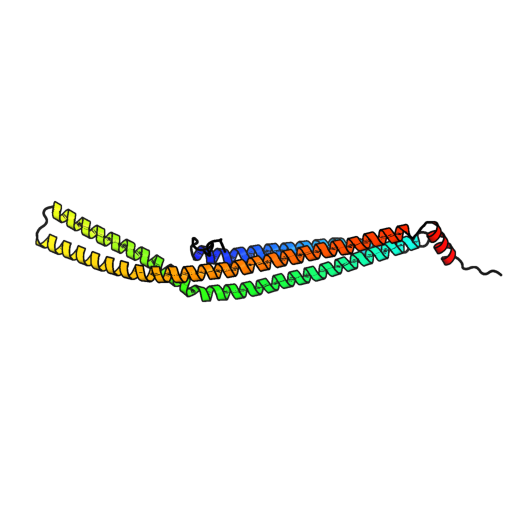 CA 1
ATOM 568 C C . LEU A 1 71 ? 27.769 0.290 -33.839 1.00 84.94 71 LEU A C 1
ATOM 570 O O . LEU A 1 71 ? 26.992 0.265 -32.885 1.00 84.94 71 LEU A O 1
ATOM 574 N N . LYS A 1 72 ? 28.585 1.325 -34.070 1.00 82.12 72 LYS A N 1
ATOM 575 C CA . LYS A 1 72 ? 28.670 2.504 -33.200 1.00 82.12 72 LYS A CA 1
ATOM 576 C C . LYS A 1 72 ? 27.314 3.192 -33.049 1.00 82.12 72 LYS A C 1
ATOM 578 O O . LYS A 1 72 ? 26.869 3.416 -31.927 1.00 82.12 72 LYS A O 1
ATOM 583 N N . THR A 1 73 ? 26.629 3.471 -34.155 1.00 85.69 73 THR A N 1
ATOM 584 C CA . THR A 1 73 ? 25.317 4.129 -34.128 1.00 85.69 73 THR A CA 1
ATOM 585 C C . THR A 1 73 ? 24.260 3.270 -33.428 1.00 85.69 73 THR A C 1
ATOM 587 O O . THR A 1 73 ? 23.417 3.798 -32.706 1.00 85.69 73 THR A O 1
ATOM 590 N N . SER A 1 74 ? 24.304 1.945 -33.583 1.00 87.38 74 SER A N 1
ATOM 591 C CA . SER A 1 74 ? 23.387 1.038 -32.874 1.00 87.38 74 SER A CA 1
ATOM 592 C C . SER A 1 74 ? 23.632 1.060 -31.364 1.00 87.38 74 SER A C 1
ATOM 594 O O . SER A 1 74 ? 22.692 1.182 -30.582 1.00 87.38 74 SER A O 1
ATOM 596 N N . ILE A 1 75 ? 24.900 1.044 -30.952 1.00 81.88 75 ILE A N 1
ATOM 597 C CA . ILE A 1 75 ? 25.324 1.175 -29.555 1.00 81.88 75 ILE A CA 1
ATOM 598 C C . ILE A 1 75 ? 24.861 2.519 -28.958 1.00 81.88 75 ILE A C 1
ATOM 600 O O . ILE A 1 75 ? 24.300 2.536 -27.865 1.00 81.88 75 ILE A O 1
ATOM 604 N N . GLU A 1 76 ? 25.024 3.636 -29.675 1.00 82.81 76 GLU A N 1
ATOM 605 C CA . GLU A 1 76 ? 24.558 4.969 -29.247 1.00 82.81 76 GLU A CA 1
ATOM 606 C C . GLU A 1 76 ? 23.029 5.029 -29.076 1.00 82.81 76 GLU A C 1
ATOM 608 O O . GLU A 1 76 ? 22.522 5.628 -28.119 1.00 82.81 76 GLU A O 1
ATOM 613 N N . LYS A 1 77 ? 22.274 4.368 -29.965 1.00 87.94 77 LYS A N 1
ATOM 614 C CA . LYS A 1 77 ? 20.814 4.248 -29.842 1.00 87.94 77 LYS A CA 1
ATOM 615 C C . LYS A 1 77 ? 20.419 3.450 -28.597 1.00 87.94 77 LYS A C 1
ATOM 617 O O . LYS A 1 77 ? 19.545 3.903 -27.858 1.00 87.94 77 LYS A O 1
ATOM 622 N N . ILE A 1 78 ? 21.076 2.316 -28.329 1.00 84.31 78 ILE A N 1
ATOM 623 C CA . ILE A 1 78 ? 20.821 1.509 -27.121 1.00 84.31 78 ILE A CA 1
ATOM 624 C C . ILE A 1 78 ? 21.128 2.337 -25.869 1.00 84.31 78 ILE A C 1
ATOM 626 O O . ILE A 1 78 ? 20.303 2.382 -24.958 1.00 84.31 78 ILE A O 1
ATOM 630 N N . ALA A 1 79 ? 22.254 3.059 -25.846 1.00 81.56 79 ALA A N 1
ATOM 631 C CA . ALA A 1 79 ? 22.608 3.951 -24.740 1.00 81.56 79 ALA A CA 1
ATOM 632 C C . ALA A 1 79 ? 21.525 5.000 -24.481 1.00 81.56 79 ALA A C 1
ATOM 634 O O . ALA A 1 79 ? 21.124 5.229 -23.342 1.00 81.56 79 ALA A O 1
ATOM 635 N N . THR A 1 80 ? 21.005 5.604 -25.548 1.00 84.69 80 THR A N 1
ATOM 636 C CA . THR A 1 80 ? 19.951 6.617 -25.454 1.00 84.69 80 THR A CA 1
ATOM 637 C C . THR A 1 80 ? 18.658 6.045 -24.870 1.00 84.69 80 THR A C 1
ATOM 639 O O . THR A 1 80 ? 18.039 6.678 -24.015 1.00 84.69 80 THR A O 1
ATOM 642 N N . VAL A 1 81 ? 18.240 4.854 -25.312 1.00 87.75 81 VAL A N 1
ATOM 643 C CA . VAL A 1 81 ? 17.045 4.167 -24.788 1.00 87.75 81 VAL A CA 1
ATOM 644 C C . VAL A 1 81 ? 17.209 3.857 -23.299 1.00 87.75 81 VAL A C 1
ATOM 646 O O . VAL A 1 81 ? 16.334 4.183 -22.499 1.00 87.75 81 VAL A O 1
ATOM 649 N N . GLN A 1 82 ? 18.373 3.343 -22.918 1.00 81.56 82 GLN A N 1
ATOM 650 C CA . GLN A 1 82 ? 18.706 3.008 -21.538 1.00 81.56 82 GLN A CA 1
ATOM 651 C C . GLN A 1 82 ? 18.745 4.233 -20.606 1.00 81.56 82 GLN A C 1
ATOM 653 O O . GLN A 1 82 ? 18.204 4.192 -19.501 1.00 81.56 82 GLN A O 1
ATOM 658 N N . VAL A 1 83 ? 19.311 5.362 -21.053 1.00 83.06 83 VAL A N 1
ATOM 659 C CA . VAL A 1 83 ? 19.286 6.626 -20.290 1.00 83.06 83 VAL A CA 1
ATOM 660 C C . VAL A 1 83 ? 17.851 7.122 -20.092 1.00 83.06 83 VAL A C 1
ATOM 662 O O . VAL A 1 83 ? 17.489 7.544 -18.994 1.00 83.06 83 VAL A O 1
ATOM 665 N N . LYS A 1 84 ? 17.003 7.037 -21.125 1.00 85.69 84 LYS A N 1
ATOM 666 C CA . LYS A 1 84 ? 15.582 7.409 -21.014 1.00 85.69 84 LYS A CA 1
ATOM 667 C C . LYS A 1 84 ? 14.830 6.505 -20.037 1.00 85.69 84 LYS A C 1
ATOM 669 O O . LYS A 1 84 ? 14.030 7.003 -19.250 1.00 85.69 84 LYS A O 1
ATOM 674 N N . MET A 1 85 ? 15.095 5.199 -20.056 1.00 86.00 85 MET A N 1
ATOM 675 C CA . MET A 1 85 ? 14.542 4.258 -19.078 1.00 86.00 85 MET A CA 1
ATOM 676 C C . MET A 1 85 ? 14.953 4.645 -17.652 1.00 86.00 85 MET A C 1
ATOM 678 O O . MET A 1 85 ? 14.102 4.752 -16.773 1.00 86.00 85 MET A O 1
ATOM 682 N N . MET A 1 86 ? 16.232 4.960 -17.435 1.00 81.88 86 MET A N 1
ATOM 683 C CA . MET A 1 86 ? 16.732 5.410 -16.132 1.00 81.88 86 MET A CA 1
ATOM 684 C C . MET A 1 86 ? 16.029 6.681 -15.636 1.00 81.88 86 MET A C 1
ATOM 686 O O . MET A 1 86 ? 15.693 6.776 -14.457 1.00 81.88 86 MET A O 1
ATOM 690 N N . GLN A 1 87 ? 15.775 7.652 -16.518 1.00 85.19 87 GLN A N 1
ATOM 691 C CA . GLN A 1 87 ? 15.018 8.859 -16.167 1.00 85.19 87 GLN A CA 1
ATOM 692 C C . GLN A 1 87 ? 13.597 8.517 -15.701 1.00 85.19 87 GLN A C 1
ATOM 694 O O . GLN A 1 87 ? 13.192 8.963 -14.632 1.00 85.19 87 GLN A O 1
ATOM 699 N N . LYS A 1 88 ? 12.885 7.653 -16.433 1.00 88.56 88 LYS A N 1
ATOM 700 C CA . LYS A 1 88 ? 11.526 7.229 -16.060 1.00 88.56 88 LYS A CA 1
ATOM 701 C C . LYS A 1 88 ? 11.487 6.442 -14.748 1.00 88.56 88 LYS A C 1
ATOM 703 O O . LYS A 1 88 ? 10.597 6.663 -13.934 1.00 88.56 88 LYS A O 1
ATOM 708 N N . VAL A 1 89 ? 12.467 5.567 -14.509 1.00 84.50 89 VAL A N 1
ATOM 709 C CA . VAL A 1 89 ? 12.604 4.864 -13.221 1.00 84.50 89 VAL A CA 1
ATOM 710 C C . VAL A 1 89 ? 12.849 5.861 -12.086 1.00 84.50 89 VAL A C 1
ATOM 712 O O . VAL A 1 89 ? 12.246 5.730 -11.026 1.00 84.50 89 VAL A O 1
ATOM 715 N N . ASN A 1 90 ? 13.678 6.888 -12.296 1.00 83.69 90 ASN A N 1
ATOM 716 C CA . ASN A 1 90 ? 13.888 7.934 -11.292 1.00 83.69 90 ASN A CA 1
ATOM 717 C C . ASN A 1 90 ? 12.609 8.723 -10.990 1.00 83.69 90 ASN A C 1
ATOM 719 O O . ASN A 1 90 ? 12.385 9.085 -9.837 1.00 83.69 90 ASN A O 1
ATOM 723 N N . ASP A 1 91 ? 11.778 8.995 -11.993 1.00 89.12 91 ASP A N 1
ATOM 724 C CA . ASP A 1 91 ? 10.502 9.679 -11.782 1.00 89.12 91 ASP A CA 1
ATOM 725 C C . ASP A 1 91 ? 9.513 8.793 -11.012 1.00 89.12 91 ASP A C 1
ATOM 727 O O . ASP A 1 91 ? 8.948 9.249 -10.020 1.00 89.12 91 ASP A O 1
ATOM 731 N N . LEU A 1 92 ? 9.432 7.498 -11.335 1.00 88.44 92 LEU A N 1
ATOM 732 C CA . LEU A 1 92 ? 8.648 6.536 -10.553 1.00 88.44 92 LEU A CA 1
ATOM 733 C C . LEU A 1 92 ? 9.109 6.470 -9.085 1.00 88.44 92 LEU A C 1
ATOM 735 O O . LEU A 1 92 ? 8.292 6.447 -8.167 1.00 88.44 92 LEU A O 1
ATOM 739 N N . VAL A 1 93 ? 10.422 6.494 -8.840 1.00 84.56 93 VAL A N 1
ATOM 740 C CA . VAL A 1 93 ? 10.987 6.541 -7.481 1.00 84.56 93 VAL A CA 1
ATOM 741 C C . VAL A 1 93 ? 10.560 7.817 -6.737 1.00 84.56 93 VAL A C 1
ATOM 743 O O . VAL A 1 93 ? 10.262 7.754 -5.541 1.00 84.56 93 VAL A O 1
ATOM 746 N N . LYS A 1 94 ? 10.483 8.971 -7.415 1.00 87.00 94 LYS A N 1
ATOM 747 C CA . LYS A 1 94 ? 9.969 10.214 -6.810 1.00 87.00 94 LYS A CA 1
ATOM 748 C C . LYS A 1 94 ? 8.484 10.104 -6.471 1.00 87.00 94 LYS A C 1
ATOM 750 O O . LYS A 1 94 ? 8.090 10.553 -5.396 1.00 87.00 94 LYS A O 1
ATOM 755 N N . ASP A 1 95 ? 7.683 9.492 -7.337 1.00 89.88 95 ASP A N 1
ATOM 756 C CA . ASP A 1 95 ? 6.251 9.297 -7.095 1.00 89.88 95 ASP A CA 1
ATOM 757 C C . ASP A 1 95 ? 6.004 8.388 -5.884 1.00 89.88 95 ASP A C 1
ATOM 759 O O . ASP A 1 95 ? 5.179 8.703 -5.022 1.00 89.88 95 ASP A O 1
ATOM 763 N N . VAL A 1 96 ? 6.790 7.316 -5.751 1.00 84.75 96 VAL A N 1
ATOM 764 C CA . VAL A 1 96 ? 6.781 6.432 -4.574 1.00 84.75 96 VAL A CA 1
ATOM 765 C C . VAL A 1 96 ? 7.153 7.202 -3.295 1.00 84.75 96 VAL A C 1
ATOM 767 O O . VAL A 1 96 ? 6.487 7.053 -2.264 1.00 84.75 96 VAL A O 1
ATOM 770 N N . CYS A 1 97 ? 8.167 8.072 -3.346 1.00 83.38 97 CYS A N 1
ATOM 771 C CA . CYS A 1 97 ? 8.518 8.958 -2.227 1.00 83.38 97 CYS A CA 1
ATOM 772 C C . CYS A 1 97 ? 7.374 9.896 -1.842 1.00 83.38 97 CYS A C 1
ATOM 774 O O . CYS A 1 97 ? 6.985 9.955 -0.675 1.00 83.38 97 CYS A O 1
ATOM 776 N N . LYS A 1 98 ? 6.805 10.603 -2.820 1.00 89.00 98 LYS A N 1
ATOM 777 C CA . LYS A 1 98 ? 5.711 11.550 -2.594 1.00 89.00 98 LYS A CA 1
ATOM 778 C C . LYS A 1 98 ? 4.504 10.859 -1.962 1.00 89.00 98 LYS A C 1
ATOM 780 O O . LYS A 1 98 ? 3.958 11.341 -0.971 1.00 89.00 98 LYS A O 1
ATOM 785 N N . TYR A 1 99 ? 4.129 9.694 -2.482 1.00 87.69 99 TYR A N 1
ATOM 786 C CA . TYR A 1 99 ? 3.046 8.894 -1.918 1.00 87.69 99 TYR A CA 1
ATOM 787 C C . TYR A 1 99 ? 3.310 8.493 -0.459 1.00 87.69 99 TYR A C 1
ATOM 789 O O . TYR A 1 99 ? 2.396 8.447 0.364 1.00 87.69 99 TYR A O 1
ATOM 797 N N . THR A 1 100 ? 4.570 8.264 -0.101 1.00 80.44 100 THR A N 1
ATOM 798 C CA . THR A 1 100 ? 4.966 7.918 1.269 1.00 80.44 100 THR A CA 1
ATOM 799 C C . THR A 1 100 ? 4.808 9.087 2.229 1.00 80.44 100 THR A C 1
ATOM 801 O O . THR A 1 100 ? 4.295 8.913 3.336 1.00 80.44 100 THR A O 1
ATOM 804 N N . GLU A 1 101 ? 5.177 10.294 1.809 1.00 84.38 101 GLU A N 1
ATOM 805 C CA . GLU A 1 101 ? 4.926 11.509 2.589 1.00 84.38 101 GLU A CA 1
ATOM 806 C C . GLU A 1 101 ? 3.420 11.748 2.787 1.00 84.38 101 GLU A C 1
ATOM 808 O O . GLU A 1 101 ? 2.967 12.102 3.880 1.00 84.38 101 GLU A O 1
ATOM 813 N N . GLU A 1 102 ? 2.616 11.513 1.747 1.00 87.25 102 GLU A N 1
ATOM 814 C CA . GLU A 1 102 ? 1.156 11.588 1.830 1.00 87.25 102 GLU A CA 1
ATOM 815 C C . GLU A 1 102 ? 0.578 10.537 2.787 1.00 87.25 102 GLU A C 1
ATOM 817 O O . GLU A 1 102 ? -0.300 10.855 3.594 1.00 87.25 102 GLU A O 1
ATOM 822 N N . LEU A 1 103 ? 1.092 9.304 2.758 1.00 81.06 103 LEU A N 1
ATOM 823 C CA . LEU A 1 103 ? 0.714 8.249 3.699 1.00 81.06 103 LEU A CA 1
ATOM 824 C C . LEU A 1 103 ? 1.037 8.627 5.146 1.00 81.06 103 LEU A C 1
ATOM 826 O O . LEU A 1 103 ? 0.211 8.390 6.028 1.00 81.06 103 LEU A O 1
ATOM 830 N N . GLN A 1 104 ? 2.195 9.239 5.406 1.00 79.75 104 GLN A N 1
ATOM 831 C CA . GLN A 1 104 ? 2.557 9.709 6.748 1.00 79.75 104 GLN A CA 1
ATOM 832 C C . GLN A 1 104 ? 1.575 10.772 7.257 1.00 79.75 104 GLN A C 1
ATOM 834 O O . GLN A 1 104 ? 1.109 10.687 8.397 1.00 79.75 104 GLN A O 1
ATOM 839 N N . LYS A 1 105 ? 1.201 11.735 6.403 1.00 84.31 105 LYS A N 1
ATOM 840 C CA . LYS A 1 105 ? 0.192 12.756 6.733 1.00 84.31 105 LYS A CA 1
ATOM 841 C C . LYS A 1 105 ? -1.172 12.122 7.016 1.00 84.31 105 LYS A C 1
ATOM 843 O O . LYS A 1 105 ? -1.774 12.410 8.049 1.00 84.31 105 LYS A O 1
ATOM 848 N N . LYS A 1 106 ? -1.629 11.208 6.152 1.00 82.50 106 LYS A N 1
ATOM 849 C CA . LYS A 1 106 ? -2.899 10.485 6.332 1.00 82.50 106 LYS A CA 1
ATOM 850 C C . LYS A 1 106 ? -2.908 9.652 7.610 1.00 82.50 106 LYS A C 1
ATOM 852 O O . LYS A 1 106 ? -3.889 9.681 8.336 1.00 82.50 106 LYS A O 1
ATOM 857 N N . HIS A 1 107 ? -1.817 8.962 7.940 1.00 78.44 107 HIS A N 1
ATOM 858 C CA . HIS A 1 107 ? -1.726 8.181 9.175 1.00 78.44 107 HIS A CA 1
ATOM 859 C C . HIS A 1 107 ? -1.923 9.049 10.426 1.00 78.44 107 HIS A C 1
ATOM 861 O O . HIS A 1 107 ? -2.531 8.602 11.400 1.00 78.44 107 HIS A O 1
ATOM 867 N N . LYS A 1 108 ? -1.416 10.288 10.422 1.00 79.06 108 LYS A N 1
ATOM 868 C CA . LYS A 1 108 ? -1.635 11.217 11.536 1.00 79.06 108 LYS A CA 1
ATOM 869 C C . LYS A 1 108 ? -3.122 11.558 11.689 1.00 79.06 108 LYS A C 1
ATOM 871 O O . LYS A 1 108 ? -3.645 11.420 12.789 1.00 79.06 108 LYS A O 1
ATOM 876 N N . LEU A 1 109 ? -3.793 11.894 10.587 1.00 83.50 109 LEU A N 1
ATOM 877 C CA . LEU A 1 109 ? -5.230 12.198 10.572 1.00 83.50 109 LEU A CA 1
ATOM 878 C C . LEU A 1 109 ? -6.077 11.003 11.018 1.00 83.50 109 LEU A C 1
ATOM 880 O O . LEU A 1 109 ? -6.948 11.148 11.863 1.00 83.50 109 LEU A O 1
ATOM 884 N N . VAL A 1 110 ? -5.763 9.798 10.535 1.00 82.25 110 VA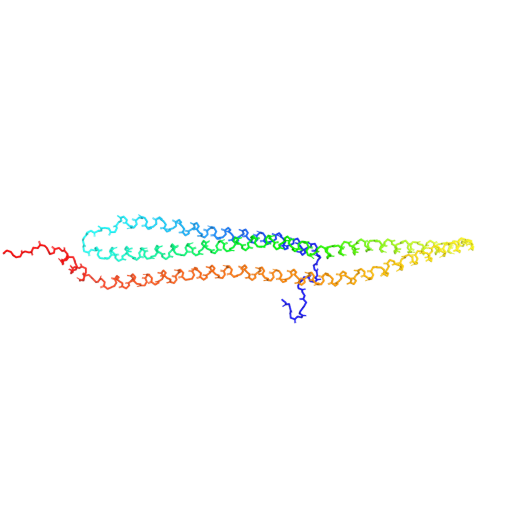L A N 1
ATOM 885 C CA . VAL A 1 110 ? -6.453 8.560 10.936 1.00 82.25 110 VAL A CA 1
ATOM 886 C C . VAL A 1 110 ? -6.389 8.355 12.450 1.00 82.25 110 VAL A C 1
ATOM 888 O O . VAL A 1 110 ? -7.373 7.954 13.061 1.00 82.25 110 VAL A O 1
ATOM 891 N N . LYS A 1 111 ? -5.247 8.641 13.085 1.00 78.06 111 LYS A N 1
ATOM 892 C CA . LYS A 1 111 ? -5.118 8.512 14.543 1.00 78.06 111 LYS A CA 1
ATOM 893 C C . LYS A 1 111 ? -6.054 9.471 15.290 1.00 78.06 111 LYS A C 1
ATOM 895 O O . LYS A 1 111 ? -6.575 9.099 16.336 1.00 78.06 111 LYS A O 1
ATOM 900 N N . GLU A 1 112 ? -6.248 10.675 14.761 1.00 84.44 112 GLU A N 1
ATOM 901 C CA . GLU A 1 112 ? -7.138 11.694 15.327 1.00 84.44 112 GLU A CA 1
ATOM 902 C C . GLU A 1 112 ? -8.615 11.324 15.092 1.00 84.44 112 GLU A C 1
ATOM 904 O O . GLU A 1 112 ? -9.392 11.261 16.042 1.00 84.44 112 GLU A O 1
ATOM 909 N N . GLU A 1 113 ? -8.990 10.977 13.857 1.00 86.56 113 GLU A N 1
ATOM 910 C CA . GLU A 1 113 ? -10.369 10.628 13.474 1.00 86.56 113 GLU A CA 1
ATOM 911 C C . GLU A 1 113 ? -10.896 9.370 14.171 1.00 86.56 113 GLU A C 1
ATOM 913 O O . GLU A 1 113 ? -12.093 9.250 14.428 1.00 86.56 113 GLU A O 1
ATOM 918 N N . GLN A 1 114 ? -10.013 8.421 14.480 1.00 87.88 114 GLN A N 1
ATOM 919 C CA . GLN A 1 114 ? -10.394 7.154 15.098 1.00 87.88 114 GLN A CA 1
ATOM 920 C C . GLN A 1 114 ? -10.271 7.171 16.636 1.00 87.88 114 GLN A C 1
ATOM 922 O O . GLN A 1 114 ? -10.526 6.160 17.296 1.00 87.88 114 GLN A O 1
ATOM 927 N N . GLY A 1 115 ? -9.940 8.325 17.230 1.00 87.62 115 GLY A N 1
ATOM 928 C CA . GLY A 1 115 ? -9.908 8.534 18.682 1.00 87.62 115 GLY A CA 1
ATOM 929 C C . GLY A 1 115 ? -11.213 8.143 19.395 1.00 87.62 115 GLY A C 1
ATOM 930 O O . GLY A 1 115 ? -11.158 7.329 20.315 1.00 87.62 115 GLY A O 1
ATOM 931 N N . PRO A 1 116 ? -12.397 8.592 18.932 1.00 90.50 116 PRO A N 1
ATOM 932 C CA . PRO A 1 116 ? -13.671 8.218 19.553 1.00 90.50 116 PRO A CA 1
ATOM 933 C C . PRO A 1 116 ? -13.955 6.708 19.527 1.00 90.50 116 PRO A C 1
ATOM 935 O O . PRO A 1 116 ? -14.611 6.178 20.423 1.00 90.50 116 PRO A O 1
ATOM 938 N N . THR A 1 117 ? -13.464 5.990 18.510 1.00 91.00 117 THR A N 1
ATOM 939 C CA . THR A 1 117 ? -13.579 4.524 18.467 1.00 91.00 117 THR A CA 1
ATOM 940 C C . THR A 1 117 ? -12.649 3.871 19.489 1.00 91.00 117 THR A C 1
ATOM 942 O O . THR A 1 117 ? -13.040 2.922 20.163 1.00 91.00 117 THR A O 1
ATOM 945 N N . LEU A 1 118 ? -11.433 4.394 19.664 1.00 88.50 118 LEU A N 1
ATOM 946 C CA . LEU A 1 118 ? -10.523 3.917 20.706 1.00 88.50 118 LEU A CA 1
ATOM 947 C C . LEU A 1 118 ? -11.106 4.131 22.113 1.00 88.50 118 LEU A C 1
ATOM 949 O O . LEU A 1 118 ? -11.017 3.238 22.956 1.00 88.50 118 LEU A O 1
ATOM 953 N N . GLU A 1 119 ? -11.735 5.278 22.359 1.00 92.44 119 GLU A N 1
ATOM 954 C CA . GLU A 1 119 ? -12.380 5.586 23.640 1.00 92.44 119 GLU A CA 1
ATOM 955 C C . GLU A 1 119 ? -13.515 4.606 23.965 1.00 92.44 119 GLU A C 1
ATOM 957 O O . GLU A 1 119 ? -13.581 4.089 25.087 1.00 92.44 119 GLU A O 1
ATOM 962 N N . ILE A 1 120 ? -14.383 4.282 22.996 1.00 93.69 120 ILE A N 1
ATOM 963 C CA . ILE A 1 120 ? -15.476 3.329 23.242 1.00 93.69 120 ILE A CA 1
ATOM 964 C C . ILE A 1 120 ? -14.950 1.899 23.444 1.00 93.69 120 ILE A C 1
ATOM 966 O O . ILE A 1 120 ? -15.483 1.174 24.282 1.00 93.69 120 ILE A O 1
ATOM 970 N N . VAL A 1 121 ? -13.858 1.511 22.763 1.00 91.88 121 VAL A N 1
ATOM 971 C CA . VAL A 1 121 ? -13.159 0.225 22.972 1.00 91.88 121 VAL A CA 1
ATOM 972 C C . VAL A 1 121 ? -12.641 0.119 24.412 1.00 91.88 121 VAL A C 1
ATOM 974 O O . VAL A 1 121 ? -12.850 -0.892 25.080 1.00 91.88 121 VAL A O 1
ATOM 977 N N . GLN A 1 122 ? -12.003 1.169 24.930 1.00 91.88 122 GLN A N 1
ATOM 978 C CA . GLN A 1 122 ? -11.533 1.192 26.321 1.00 91.88 122 GLN A CA 1
ATOM 979 C C . GLN A 1 122 ? -12.703 1.177 27.313 1.00 91.88 122 GLN A C 1
ATOM 981 O O . GLN A 1 122 ? -12.668 0.479 28.330 1.00 91.88 122 GLN A O 1
ATOM 986 N N . THR A 1 123 ? -13.771 1.910 26.996 1.00 94.75 123 THR A N 1
ATOM 987 C CA . THR A 1 123 ? -14.968 2.010 27.835 1.00 94.75 123 THR A CA 1
ATOM 988 C C . THR A 1 123 ? -15.693 0.671 27.957 1.00 94.75 123 THR A C 1
ATOM 990 O O . THR A 1 123 ? -16.067 0.280 29.067 1.00 94.75 123 THR A O 1
ATOM 993 N N . ILE A 1 124 ? -15.862 -0.069 26.854 1.00 94.25 124 ILE A N 1
ATOM 994 C CA . ILE A 1 124 ? -16.493 -1.396 26.889 1.00 94.25 124 ILE A CA 1
ATOM 995 C C . ILE A 1 124 ? -15.616 -2.415 27.622 1.00 94.25 124 ILE A C 1
ATOM 997 O O . ILE A 1 124 ? -16.142 -3.191 28.420 1.00 94.25 124 ILE A O 1
ATOM 1001 N N . GLN A 1 125 ? -14.290 -2.377 27.446 1.00 92.81 125 GLN A N 1
ATOM 1002 C CA . GLN A 1 125 ? -13.356 -3.239 28.183 1.00 92.81 125 GLN A CA 1
ATOM 1003 C C . GLN A 1 125 ? -13.446 -2.993 29.695 1.00 92.81 125 GLN A C 1
ATOM 1005 O O . GLN A 1 125 ? -13.650 -3.930 30.467 1.00 92.81 125 GLN A O 1
ATOM 1010 N N . SER A 1 126 ? -13.382 -1.728 30.120 1.00 95.75 126 SER A N 1
ATOM 1011 C CA . SER A 1 126 ? -13.518 -1.345 31.529 1.00 95.75 126 SER A CA 1
ATOM 1012 C C . SER A 1 126 ? -14.882 -1.742 32.104 1.00 95.75 126 SER A C 1
ATOM 1014 O O . SER A 1 126 ? -14.961 -2.358 33.168 1.00 95.75 126 SER A O 1
ATOM 1016 N N . THR A 1 127 ? -15.967 -1.467 31.374 1.00 94.81 127 THR A N 1
ATOM 1017 C CA . THR A 1 127 ? -17.328 -1.787 31.832 1.00 94.81 127 THR A CA 1
ATOM 1018 C C . THR A 1 127 ? -17.561 -3.294 31.911 1.00 94.81 127 THR A C 1
ATOM 1020 O O . THR A 1 127 ? -18.238 -3.744 32.829 1.00 94.81 127 THR A O 1
ATOM 1023 N N . THR A 1 128 ? -16.955 -4.089 31.023 1.00 95.19 128 THR A N 1
ATOM 1024 C CA . THR A 1 128 ? -17.010 -5.562 31.083 1.00 95.19 128 THR A CA 1
ATOM 1025 C C . THR A 1 128 ? -16.415 -6.086 32.392 1.00 95.19 128 THR A C 1
ATOM 1027 O O . THR A 1 128 ? -17.010 -6.947 33.038 1.00 95.19 128 THR A O 1
ATOM 1030 N N . LEU A 1 129 ? -15.281 -5.529 32.836 1.00 96.25 129 LEU A N 1
ATOM 1031 C CA . LEU A 1 129 ? -14.659 -5.905 34.111 1.00 96.25 129 LEU A CA 1
ATOM 1032 C C . LEU A 1 129 ? -15.538 -5.524 35.312 1.00 96.25 129 LEU A C 1
ATOM 1034 O O . LEU A 1 129 ? -15.698 -6.311 36.245 1.00 96.2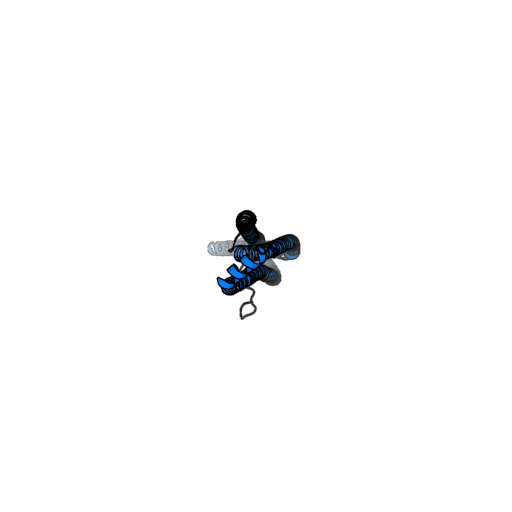5 129 LEU A O 1
ATOM 1038 N N . VAL A 1 130 ? -16.137 -4.329 35.283 1.00 96.38 130 VAL A N 1
ATOM 1039 C CA . VAL A 1 130 ? -17.061 -3.869 36.334 1.00 96.38 130 VAL A CA 1
ATOM 1040 C C . VAL A 1 130 ? -18.318 -4.742 36.385 1.00 96.38 130 VAL A C 1
ATOM 1042 O O . VAL A 1 130 ? -18.749 -5.126 37.471 1.00 96.38 130 VAL A O 1
ATOM 1045 N N . LEU A 1 131 ? -18.872 -5.098 35.224 1.00 96.94 131 LEU A N 1
ATOM 1046 C CA . LEU A 1 131 ? -20.025 -5.986 35.093 1.00 96.94 131 LEU A CA 1
ATOM 1047 C C . LEU A 1 131 ? -19.736 -7.369 35.678 1.00 96.94 131 LEU A C 1
ATOM 1049 O O . LEU A 1 131 ? -20.550 -7.886 36.444 1.00 96.94 131 LEU A O 1
ATOM 1053 N N . GLN A 1 132 ? -18.571 -7.942 35.359 1.00 96.44 132 GLN A N 1
ATOM 1054 C CA . GLN A 1 132 ? -18.154 -9.233 35.899 1.00 96.44 132 GLN A CA 1
ATOM 1055 C C . GLN A 1 132 ? -18.056 -9.183 37.427 1.00 96.44 132 GLN A C 1
ATOM 1057 O O . GLN A 1 132 ? -18.647 -10.013 38.110 1.00 96.44 132 GLN A O 1
ATOM 1062 N N . LYS A 1 133 ? -17.413 -8.147 37.977 1.00 97.69 133 LYS A N 1
ATOM 1063 C CA . LYS A 1 133 ? -17.291 -7.978 39.429 1.00 97.69 133 LYS A CA 1
ATOM 1064 C C . LYS A 1 133 ? -18.648 -7.820 40.122 1.00 97.69 133 LYS A C 1
ATOM 1066 O O . LYS A 1 133 ? -18.859 -8.389 41.188 1.00 97.69 133 LYS A O 1
ATOM 1071 N N . ALA A 1 134 ? -19.570 -7.052 39.543 1.00 97.00 134 ALA A N 1
ATOM 1072 C CA . ALA A 1 134 ? -20.910 -6.879 40.103 1.00 97.00 134 ALA A CA 1
ATOM 1073 C C . ALA A 1 134 ? -21.717 -8.184 40.083 1.00 97.00 134 ALA A C 1
ATOM 1075 O O . ALA A 1 134 ? -22.406 -8.494 41.055 1.00 97.00 134 ALA A O 1
ATOM 1076 N N . LYS A 1 135 ? -21.576 -8.975 39.011 1.00 97.94 135 LYS A N 1
ATOM 1077 C CA . LYS A 1 135 ? -22.150 -10.319 38.918 1.00 97.94 135 LYS A CA 1
ATOM 1078 C C . LYS A 1 135 ? -21.601 -11.235 40.013 1.00 97.94 135 LYS A C 1
ATOM 1080 O O . LYS A 1 135 ? -22.388 -11.879 40.699 1.00 97.94 135 LYS A O 1
ATOM 1085 N N . ASP A 1 136 ? -20.283 -11.256 40.207 1.00 98.00 136 ASP A N 1
ATOM 1086 C CA . ASP A 1 136 ? -19.634 -12.090 41.226 1.00 98.00 136 ASP A CA 1
ATOM 1087 C C . ASP A 1 136 ? -20.091 -11.703 42.643 1.00 98.00 136 ASP A C 1
ATOM 1089 O O . ASP A 1 136 ? -20.414 -12.572 43.449 1.00 98.00 136 ASP A O 1
ATOM 1093 N N . VAL A 1 137 ? -20.208 -10.401 42.933 1.00 98.00 137 VAL A N 1
ATOM 1094 C CA . VAL A 1 137 ? -20.739 -9.905 44.216 1.00 98.00 137 VAL A CA 1
ATOM 1095 C C . VAL A 1 137 ? -22.193 -10.329 44.421 1.00 98.00 137 VAL A C 1
ATOM 1097 O O . VAL A 1 137 ? -22.543 -10.779 45.511 1.00 98.00 137 VAL A O 1
ATOM 1100 N N . TYR A 1 138 ? -23.045 -10.201 43.401 1.00 98.19 138 TYR A N 1
ATOM 1101 C CA . TYR A 1 138 ? -24.438 -10.642 43.479 1.00 98.19 138 TYR A CA 1
ATOM 1102 C C . TYR A 1 138 ? -24.534 -12.142 43.791 1.00 98.19 138 TYR A C 1
ATOM 1104 O O . TYR A 1 138 ? -25.220 -12.521 44.741 1.00 98.19 138 TYR A O 1
ATOM 1112 N N . LEU A 1 139 ? -23.784 -12.977 43.064 1.00 97.88 139 LEU A N 1
ATOM 1113 C CA . LEU A 1 139 ? -23.741 -14.424 43.289 1.00 97.88 139 LEU A CA 1
ATOM 1114 C C . LEU A 1 139 ? -23.239 -14.767 44.697 1.00 97.88 139 LEU A C 1
ATOM 1116 O O . LEU A 1 139 ? -23.874 -15.556 45.393 1.00 97.88 139 LEU A O 1
ATOM 1120 N N . GLN A 1 140 ? -22.182 -14.101 45.165 1.00 98.06 140 GLN A N 1
ATOM 1121 C CA . GLN A 1 140 ? -21.673 -14.269 46.527 1.00 98.06 140 GLN A CA 1
ATOM 1122 C C . GLN A 1 140 ? -22.744 -13.945 47.584 1.00 98.06 140 GLN A C 1
ATOM 1124 O O . GLN A 1 140 ? -22.866 -14.651 48.584 1.00 98.06 140 GLN A O 1
ATOM 1129 N N . LYS A 1 141 ? -23.548 -12.890 47.384 1.00 97.50 141 LYS A N 1
ATOM 1130 C CA . LYS A 1 141 ? -24.643 -12.552 48.311 1.00 97.50 141 LYS A CA 1
ATOM 1131 C C . LYS A 1 141 ? -25.769 -13.577 48.290 1.00 97.50 141 LYS A C 1
ATOM 1133 O O . LYS A 1 141 ? -26.316 -13.864 49.354 1.00 97.50 141 LYS A O 1
ATOM 1138 N N . CYS A 1 142 ? -26.087 -14.153 47.132 1.00 96.69 142 CYS A N 1
ATOM 1139 C CA . CYS A 1 142 ? -27.029 -15.269 47.045 1.00 96.69 142 CYS A CA 1
ATOM 1140 C C . CYS A 1 142 ? -26.524 -16.493 47.825 1.00 96.69 142 CYS A C 1
ATOM 1142 O O . CYS A 1 142 ? -27.263 -17.047 48.635 1.00 96.69 142 CYS A O 1
ATOM 1144 N N . GLU A 1 143 ? -25.251 -16.860 47.661 1.00 97.12 143 GLU A N 1
ATOM 1145 C CA . GLU A 1 143 ? -24.641 -17.989 48.375 1.00 97.12 143 GLU A CA 1
ATOM 1146 C C . GLU A 1 143 ? -24.616 -17.787 49.898 1.00 97.12 143 GLU A C 1
ATOM 1148 O O . GLU A 1 143 ? -24.915 -18.717 50.654 1.00 97.12 143 GLU A O 1
ATOM 1153 N N . GLU A 1 144 ? -24.290 -16.573 50.361 1.00 95.88 144 GLU A N 1
ATOM 1154 C CA . GLU A 1 144 ? -24.333 -16.194 51.780 1.00 95.88 144 GLU A CA 1
ATOM 1155 C C . GLU A 1 144 ? -25.746 -16.375 52.367 1.00 95.88 144 GLU A C 1
ATOM 1157 O O . GLU A 1 144 ? -25.891 -16.930 53.460 1.00 95.88 144 GLU A O 1
ATOM 1162 N N . LEU A 1 145 ? -26.785 -15.943 51.641 1.00 96.06 145 LEU A N 1
ATOM 1163 C CA . LEU A 1 145 ? -28.183 -16.091 52.056 1.00 96.06 145 LEU A CA 1
ATOM 1164 C C . LEU A 1 145 ? -28.607 -17.564 52.111 1.00 96.06 145 LEU A C 1
ATOM 1166 O O . LEU A 1 145 ? -29.209 -17.995 53.094 1.00 96.06 145 LEU A O 1
ATOM 1170 N N . ASP A 1 146 ? -28.268 -18.352 51.091 1.00 95.62 146 ASP A N 1
ATOM 1171 C CA . ASP A 1 146 ? -28.621 -19.772 51.044 1.00 95.62 146 ASP A CA 1
ATOM 1172 C C . ASP A 1 146 ? -27.920 -20.573 52.142 1.00 95.62 146 ASP A C 1
ATOM 1174 O O . ASP A 1 146 ? -28.511 -21.483 52.726 1.00 95.62 146 ASP A O 1
ATOM 1178 N N . LYS A 1 147 ? -26.671 -20.223 52.466 1.00 96.12 147 LYS A N 1
ATOM 1179 C CA . LYS A 1 147 ? -25.967 -20.800 53.613 1.00 96.12 147 LYS A CA 1
ATOM 1180 C C . LYS A 1 147 ? -26.674 -20.460 54.923 1.00 96.12 147 LYS A C 1
ATOM 1182 O O . LYS A 1 147 ? -26.949 -21.362 55.705 1.00 96.12 147 LYS A O 1
ATOM 1187 N N . LEU A 1 148 ? -27.027 -19.192 55.131 1.00 95.19 148 LEU A N 1
ATOM 1188 C CA . LEU A 1 148 ? -27.727 -18.752 56.338 1.00 95.19 148 LEU A CA 1
ATOM 1189 C C . LEU A 1 148 ? -29.090 -19.446 56.507 1.00 95.19 148 LEU A C 1
ATOM 1191 O O . LEU A 1 148 ? -29.473 -19.776 57.627 1.00 95.19 148 LEU A O 1
ATOM 1195 N N . ARG A 1 149 ? -29.797 -19.719 55.401 1.00 93.69 149 ARG A N 1
ATOM 1196 C CA . ARG A 1 149 ? -31.034 -20.517 55.396 1.00 93.69 149 ARG A CA 1
ATOM 1197 C C . ARG A 1 149 ? -30.795 -21.972 55.804 1.00 93.69 149 ARG A C 1
ATOM 1199 O O . ARG A 1 149 ? -31.577 -22.502 56.584 1.00 93.69 149 ARG A O 1
ATOM 1206 N N . ARG A 1 150 ? -29.727 -22.611 55.310 1.00 95.75 150 ARG A N 1
ATOM 1207 C CA . ARG A 1 150 ? -29.364 -23.993 55.692 1.00 95.75 150 ARG A CA 1
ATOM 1208 C C . ARG A 1 150 ? -28.947 -24.111 57.156 1.00 95.75 150 ARG A C 1
ATOM 1210 O O . ARG A 1 150 ? -29.264 -25.109 57.793 1.00 95.75 150 ARG A O 1
ATOM 1217 N N . ASP A 1 151 ? -28.283 -23.088 57.682 1.00 95.00 151 ASP A N 1
ATOM 1218 C CA . ASP A 1 151 ? -27.776 -23.057 59.056 1.00 95.00 151 ASP A CA 1
ATOM 1219 C C . ASP A 1 151 ? -28.852 -22.615 60.080 1.00 95.00 151 ASP A C 1
ATOM 1221 O O . ASP A 1 151 ? -28.532 -22.371 61.242 1.00 95.00 151 ASP A O 1
ATOM 1225 N N . ASN A 1 152 ? -30.129 -22.511 59.672 1.00 92.94 152 ASN A N 1
ATOM 1226 C CA . ASN A 1 152 ? -31.253 -22.030 60.491 1.00 92.94 152 ASN A CA 1
ATOM 1227 C C . ASN A 1 152 ? -30.988 -20.658 61.146 1.00 92.94 152 ASN A C 1
ATOM 1229 O O . ASN A 1 152 ? -31.261 -20.451 62.331 1.00 92.94 152 ASN A O 1
ATOM 1233 N N . GLY A 1 153 ? -30.445 -19.713 60.369 1.00 88.06 153 GLY A N 1
ATOM 1234 C CA . GLY A 1 153 ? -30.205 -18.340 60.812 1.00 88.06 153 GLY A CA 1
ATOM 1235 C C . GLY A 1 153 ? -31.471 -17.644 61.324 1.00 88.06 153 GLY A C 1
ATOM 1236 O O . GLY A 1 153 ? -32.590 -17.962 60.919 1.00 88.06 153 GLY A O 1
ATOM 1237 N N . SER A 1 154 ? -31.301 -16.670 62.224 1.00 94.25 154 SER A N 1
ATOM 1238 C CA . SER A 1 154 ? -32.436 -15.961 62.823 1.00 94.25 154 SER A CA 1
ATOM 1239 C C . SER A 1 154 ? -33.246 -15.195 61.769 1.00 94.25 154 SER A C 1
ATOM 1241 O O . SER A 1 154 ? -32.695 -14.722 60.773 1.00 94.25 154 SER A O 1
ATOM 1243 N N . ALA A 1 155 ? -34.547 -14.997 62.011 1.00 91.81 155 ALA A N 1
ATOM 1244 C CA . ALA A 1 155 ? -35.417 -14.243 61.100 1.00 91.81 155 ALA A CA 1
ATOM 1245 C C . ALA A 1 155 ? -34.863 -12.840 60.778 1.00 91.81 155 ALA A C 1
ATOM 1247 O O . ALA A 1 155 ? -34.905 -12.396 59.634 1.00 91.81 155 ALA A O 1
ATOM 1248 N N . LYS A 1 156 ? -34.263 -12.179 61.776 1.00 94.25 156 LYS A N 1
ATOM 1249 C CA . LYS A 1 156 ? -33.639 -10.858 61.628 1.00 94.25 156 LYS A CA 1
ATOM 1250 C C . LYS A 1 156 ? -32.385 -10.894 60.747 1.00 94.25 156 LYS A C 1
ATOM 1252 O O . LYS A 1 156 ? -32.134 -9.957 59.989 1.00 94.25 156 LYS A O 1
ATOM 1257 N N . ASP A 1 157 ? -31.582 -11.952 60.847 1.00 93.56 157 ASP A N 1
ATOM 1258 C CA . ASP A 1 157 ? -30.375 -12.104 60.029 1.00 93.56 157 ASP A CA 1
ATOM 1259 C C . ASP A 1 157 ? -30.718 -12.472 58.582 1.00 93.56 157 ASP A C 1
ATOM 1261 O O . ASP A 1 157 ? -30.075 -11.967 57.659 1.00 93.56 157 ASP A O 1
ATOM 1265 N N . LEU A 1 158 ? -31.760 -13.288 58.383 1.00 93.81 158 LEU A N 1
ATOM 1266 C CA . LEU A 1 158 ? -32.303 -13.618 57.065 1.00 93.81 158 LEU A CA 1
ATOM 1267 C C . LEU A 1 158 ? -32.824 -12.370 56.349 1.00 93.81 158 LEU A C 1
ATOM 1269 O O . LEU A 1 158 ? -32.383 -12.092 55.237 1.00 93.81 158 LEU A O 1
ATOM 1273 N N . GLU A 1 159 ? -33.657 -11.561 57.009 1.00 95.38 159 GLU A N 1
ATOM 1274 C CA . GLU A 1 159 ? -34.174 -10.305 56.448 1.00 95.38 159 GLU A CA 1
ATOM 1275 C C . GLU A 1 159 ? -33.029 -9.358 56.039 1.00 95.38 159 GLU A C 1
ATOM 1277 O O . GLU A 1 159 ? -33.007 -8.789 54.944 1.00 95.38 159 GLU A O 1
ATOM 1282 N N . LYS A 1 160 ? -31.995 -9.242 56.883 1.00 95.75 160 LYS A N 1
ATOM 1283 C CA . LYS A 1 160 ? -30.810 -8.426 56.585 1.00 95.75 160 LYS A CA 1
ATOM 1284 C C . LYS A 1 160 ? -30.012 -8.956 55.387 1.00 95.75 160 LYS A C 1
ATOM 1286 O O . LYS A 1 160 ? -29.459 -8.157 54.626 1.00 95.75 160 LYS A O 1
ATOM 1291 N N . ALA A 1 161 ? -29.891 -10.273 55.236 1.00 95.31 161 ALA A N 1
ATOM 1292 C CA . ALA A 1 161 ? -29.215 -10.893 54.099 1.00 95.31 161 ALA A CA 1
ATOM 1293 C C . ALA A 1 161 ? -30.025 -10.727 52.800 1.00 95.31 161 ALA A C 1
ATOM 1295 O O . ALA A 1 161 ? -29.446 -10.385 51.769 1.00 95.31 161 ALA A O 1
ATOM 1296 N N . GLU A 1 162 ? -31.352 -10.846 52.857 1.00 96.56 162 GLU A N 1
ATOM 1297 C CA . GLU A 1 162 ? -32.254 -10.609 51.722 1.00 96.56 162 GLU A CA 1
ATOM 1298 C C . GLU A 1 162 ? -32.161 -9.168 51.204 1.00 96.56 162 GLU A C 1
ATOM 1300 O O . GLU A 1 162 ? -32.044 -8.951 49.996 1.00 96.56 162 GLU A O 1
ATOM 1305 N N . LEU A 1 163 ? -32.090 -8.178 52.101 1.00 97.38 163 LEU A N 1
ATOM 1306 C CA . LEU A 1 163 ? -31.860 -6.780 51.716 1.00 97.38 163 LEU A CA 1
ATOM 1307 C C . LEU A 1 163 ? -30.512 -6.575 51.005 1.00 97.38 163 LEU A C 1
ATOM 1309 O O . LEU A 1 163 ? -30.427 -5.795 50.055 1.00 97.38 163 LEU A O 1
ATOM 1313 N N . LYS A 1 164 ? -29.452 -7.280 51.426 1.00 97.06 164 LYS A N 1
ATOM 1314 C CA . LYS A 1 164 ? -28.138 -7.221 50.758 1.00 97.06 164 LYS A CA 1
ATOM 1315 C C . LYS A 1 164 ? -28.175 -7.845 49.365 1.00 97.06 164 LYS A C 1
ATOM 1317 O O . LYS A 1 164 ? -27.581 -7.275 48.453 1.00 97.06 164 LYS A O 1
ATOM 1322 N N . VAL A 1 165 ? -28.860 -8.980 49.204 1.00 97.81 165 VAL A N 1
ATOM 1323 C CA . VAL A 1 165 ? -29.058 -9.621 47.894 1.00 97.81 165 VAL A CA 1
ATOM 1324 C C . VAL A 1 165 ? -29.827 -8.690 46.968 1.00 97.81 165 VAL A C 1
ATOM 1326 O O . VAL A 1 165 ? -29.367 -8.430 45.860 1.00 97.81 165 VAL A O 1
ATOM 1329 N N . LYS A 1 166 ? -30.945 -8.125 47.440 1.00 97.56 166 LYS A N 1
ATOM 1330 C CA . LYS A 1 166 ? -31.763 -7.195 46.656 1.00 97.56 166 LYS A CA 1
ATOM 1331 C C . LYS A 1 166 ? -30.958 -5.977 46.200 1.00 97.56 166 LYS A C 1
ATOM 1333 O O . LYS A 1 166 ? -30.992 -5.627 45.026 1.00 97.56 166 LYS A O 1
ATOM 1338 N N . LYS A 1 167 ? -30.159 -5.389 47.095 1.00 97.44 167 LYS A N 1
ATOM 1339 C CA . LYS A 1 167 ? -29.268 -4.278 46.741 1.00 97.44 167 LYS A CA 1
ATOM 1340 C C . LYS A 1 167 ? -28.228 -4.679 45.687 1.00 97.44 167 LYS A C 1
ATOM 1342 O O . LYS A 1 167 ? -28.081 -3.988 44.687 1.00 97.44 167 LYS A O 1
ATOM 1347 N N . ALA A 1 168 ? -27.540 -5.807 45.877 1.00 97.25 168 ALA A N 1
ATOM 1348 C CA . ALA A 1 168 ? -26.551 -6.290 44.911 1.00 97.25 168 ALA A CA 1
ATOM 1349 C C . ALA A 1 168 ? -27.181 -6.617 43.542 1.00 97.25 168 ALA A C 1
ATOM 1351 O O . ALA A 1 168 ? -26.549 -6.411 42.508 1.00 97.25 168 ALA A O 1
ATOM 1352 N N . GLN A 1 169 ? -28.430 -7.090 43.527 1.00 97.94 169 GLN A N 1
ATOM 1353 C CA . GLN A 1 169 ? -29.203 -7.332 42.311 1.00 97.94 169 GLN A CA 1
ATOM 1354 C C . GLN A 1 169 ? -29.518 -6.030 41.563 1.00 97.94 169 GLN A C 1
ATOM 1356 O O . GLN A 1 169 ? -29.354 -5.971 40.346 1.00 97.94 169 GLN A O 1
ATOM 1361 N N . GLU A 1 170 ? -29.970 -4.994 42.275 1.00 97.94 170 GLU A N 1
ATOM 1362 C CA . GLU A 1 170 ? -30.263 -3.670 41.708 1.00 97.94 170 GLU A CA 1
ATOM 1363 C C . GLU A 1 170 ? -28.991 -3.005 41.148 1.00 97.94 170 GLU A C 1
ATOM 1365 O O . GLU A 1 170 ? -29.004 -2.496 40.021 1.00 97.94 170 GLU A O 1
ATOM 1370 N N . ASP A 1 171 ? -27.873 -3.096 41.877 1.00 96.88 171 ASP A N 1
ATOM 1371 C CA . ASP A 1 171 ? -26.560 -2.617 41.430 1.00 96.88 171 ASP A CA 1
ATOM 1372 C C . ASP A 1 171 ? -26.097 -3.366 40.164 1.00 96.88 171 ASP A C 1
ATOM 1374 O O . ASP A 1 171 ? -25.694 -2.745 39.175 1.00 96.88 171 ASP A O 1
ATOM 1378 N N . TYR A 1 172 ? -26.202 -4.702 40.151 1.00 97.75 172 TYR A N 1
ATOM 1379 C CA . TYR A 1 172 ? -25.855 -5.520 38.986 1.00 97.75 172 TYR A CA 1
ATOM 1380 C C . TYR A 1 172 ? -26.724 -5.178 37.770 1.00 97.75 172 TYR A C 1
ATOM 1382 O O . TYR A 1 172 ? -26.189 -4.953 36.683 1.00 97.75 172 TYR A O 1
ATOM 1390 N N . LYS A 1 173 ? -28.046 -5.067 37.949 1.00 97.94 173 LYS A N 1
ATOM 1391 C CA . LYS A 1 173 ? -28.986 -4.703 36.879 1.00 97.94 173 LYS A CA 1
ATOM 1392 C C . LYS A 1 173 ? -28.653 -3.341 36.268 1.00 97.94 173 LYS A C 1
ATOM 1394 O O . LYS A 1 173 ? -28.595 -3.219 35.050 1.00 97.94 173 LYS A O 1
ATOM 1399 N N . THR A 1 174 ? -28.346 -2.349 37.101 1.00 97.75 174 THR A N 1
ATOM 1400 C CA . THR A 1 174 ? -27.946 -1.013 36.634 1.00 97.75 174 THR A CA 1
ATOM 1401 C C . THR A 1 174 ? -26.701 -1.072 35.740 1.00 97.75 174 THR A C 1
ATOM 1403 O O . THR A 1 174 ? -26.616 -0.382 34.722 1.00 97.75 174 THR A O 1
ATOM 1406 N N . ILE A 1 175 ? -25.726 -1.919 36.088 1.00 95.94 175 ILE A N 1
ATOM 1407 C CA . ILE A 1 175 ? -24.507 -2.097 35.287 1.00 95.94 175 ILE A CA 1
ATOM 1408 C C . ILE A 1 175 ? -24.798 -2.867 33.991 1.00 95.94 175 ILE A C 1
ATOM 1410 O O . ILE A 1 175 ? -24.213 -2.531 32.963 1.00 95.94 175 ILE A O 1
ATOM 1414 N N . VAL A 1 176 ? -25.711 -3.846 34.008 1.00 98.00 176 VAL A N 1
ATOM 1415 C CA . VAL A 1 176 ? -26.181 -4.550 32.798 1.00 98.00 176 VAL A CA 1
ATOM 1416 C C . VAL A 1 176 ? -26.806 -3.566 31.807 1.00 98.00 176 VAL A C 1
ATOM 1418 O O . VAL A 1 176 ? -26.412 -3.555 30.640 1.00 98.00 176 VAL A O 1
ATOM 1421 N N . ASP A 1 177 ? -27.712 -2.703 32.269 1.00 97.19 177 ASP A N 1
ATOM 1422 C CA . ASP A 1 177 ? -28.388 -1.719 31.415 1.00 97.19 177 ASP A CA 1
ATOM 1423 C C . ASP A 1 177 ? -27.379 -0.716 30.824 1.00 97.19 177 ASP A C 1
ATOM 1425 O O . ASP A 1 177 ? -27.387 -0.435 29.623 1.00 97.19 177 ASP A O 1
ATOM 1429 N N . LYS A 1 178 ? -26.424 -0.241 31.639 1.00 96.69 178 LYS A N 1
ATOM 1430 C CA . LYS A 1 178 ? -25.318 0.612 31.172 1.00 96.69 178 LYS A CA 1
ATOM 1431 C C . LYS A 1 178 ? -24.435 -0.096 30.139 1.00 96.69 178 LYS A C 1
ATOM 1433 O O . LYS A 1 178 ? -24.038 0.516 29.147 1.00 96.69 178 LYS A O 1
ATOM 1438 N N . TYR A 1 179 ? -24.101 -1.365 30.371 1.00 96.50 179 TYR A N 1
ATOM 1439 C CA . TYR A 1 179 ? -23.279 -2.159 29.461 1.00 96.50 179 TYR A CA 1
ATOM 1440 C C . TYR A 1 179 ? -23.958 -2.344 28.100 1.00 96.50 179 TYR A C 1
ATOM 1442 O O . TYR A 1 179 ? -23.287 -2.221 27.078 1.00 96.50 179 TYR A O 1
ATOM 1450 N N . ALA A 1 180 ? -25.274 -2.579 28.071 1.00 95.88 180 ALA A N 1
ATOM 1451 C CA . ALA A 1 180 ? -26.027 -2.737 26.828 1.00 95.88 180 ALA A CA 1
ATOM 1452 C C . ALA A 1 180 ? -25.913 -1.502 25.915 1.00 95.88 180 ALA A C 1
ATOM 1454 O O . ALA A 1 180 ? -25.615 -1.646 24.731 1.00 95.88 180 ALA A O 1
ATOM 1455 N N . LEU A 1 181 ? -26.047 -0.295 26.479 1.00 96.56 181 LEU A N 1
ATOM 1456 C CA . LEU A 1 181 ? -25.899 0.964 25.735 1.00 96.56 181 LEU A CA 1
ATOM 1457 C C . LEU A 1 181 ? -24.475 1.160 25.192 1.00 96.56 181 LEU A C 1
ATOM 1459 O O . LEU A 1 181 ? -24.285 1.555 24.043 1.00 96.56 181 LEU A O 1
ATOM 1463 N N . ILE A 1 182 ? -23.462 0.857 26.009 1.00 95.19 182 ILE A N 1
ATOM 1464 C CA . ILE A 1 182 ? -22.051 0.947 25.601 1.00 95.19 182 ILE A CA 1
ATOM 1465 C C . ILE A 1 182 ? -21.745 -0.060 24.489 1.00 95.19 182 ILE A C 1
ATOM 1467 O O . ILE A 1 182 ? -21.009 0.261 23.558 1.00 95.19 182 ILE A O 1
ATOM 1471 N N . LYS A 1 183 ? -22.309 -1.270 24.572 1.00 93.56 183 LYS A N 1
ATOM 1472 C CA . LYS A 1 183 ? -22.140 -2.320 23.564 1.00 93.56 183 LYS A CA 1
ATOM 1473 C C . LYS A 1 183 ? -22.721 -1.909 22.214 1.00 93.56 183 LYS A C 1
ATOM 1475 O O . LYS A 1 183 ? -22.061 -2.115 21.201 1.00 93.56 183 LYS A O 1
ATOM 1480 N N . GLU A 1 184 ? -23.900 -1.292 22.195 1.00 95.50 184 GLU A N 1
ATOM 1481 C CA . GLU A 1 184 ? -24.510 -0.795 20.957 1.00 95.50 184 GLU A CA 1
ATOM 1482 C C . GLU A 1 184 ? -23.652 0.295 20.286 1.00 95.50 184 GLU A C 1
ATOM 1484 O O . GLU A 1 184 ? -23.358 0.210 19.090 1.00 95.50 184 GLU A O 1
ATOM 1489 N N . ASP A 1 185 ? -23.185 1.292 21.050 1.00 95.19 185 ASP A N 1
ATOM 1490 C CA . ASP A 1 185 ? -22.323 2.354 20.507 1.00 95.19 185 ASP A CA 1
ATOM 1491 C C . ASP A 1 185 ? -20.964 1.804 20.043 1.00 95.19 185 ASP A C 1
ATOM 1493 O O . ASP A 1 185 ? -20.464 2.173 18.975 1.00 95.19 185 ASP A O 1
ATOM 1497 N N . PHE A 1 186 ? -20.395 0.856 20.797 1.00 93.50 186 PHE A N 1
ATOM 1498 C CA . PHE A 1 186 ? -19.187 0.135 20.406 1.00 93.50 186 PHE A CA 1
ATOM 1499 C C . PHE A 1 186 ? -19.367 -0.565 19.057 1.00 93.50 186 PHE A C 1
ATOM 1501 O O . PHE A 1 186 ? -18.577 -0.326 18.146 1.00 93.50 186 PHE A O 1
ATOM 1508 N N . GLU A 1 187 ? -20.407 -1.388 18.895 1.00 90.62 187 GLU A N 1
ATOM 1509 C CA . GLU A 1 187 ? -20.645 -2.145 17.660 1.00 90.62 187 GLU A CA 1
ATOM 1510 C C . GLU A 1 187 ? -20.809 -1.213 16.452 1.00 90.62 187 GLU A C 1
ATOM 1512 O O . GLU A 1 187 ? -20.224 -1.447 15.387 1.00 90.62 187 GLU A O 1
ATOM 1517 N N . LYS A 1 188 ? -21.538 -0.105 16.623 1.00 92.12 188 LYS A N 1
ATOM 1518 C CA . LYS A 1 188 ? -21.749 0.897 15.573 1.00 92.12 188 LYS A CA 1
ATOM 1519 C C . LYS A 1 188 ? -20.450 1.594 15.158 1.00 92.12 188 LYS A C 1
ATOM 1521 O O . LYS A 1 188 ? -20.149 1.686 13.958 1.00 92.12 188 LYS A O 1
ATOM 1526 N N . ARG A 1 189 ? -19.673 2.092 16.125 1.00 90.38 189 ARG A N 1
ATOM 1527 C CA . ARG A 1 189 ? -18.402 2.792 15.864 1.00 90.38 189 ARG A CA 1
ATOM 1528 C C . ARG A 1 189 ? -17.360 1.845 15.293 1.00 90.38 189 ARG A C 1
ATOM 1530 O O . ARG A 1 189 ? -16.759 2.158 14.269 1.00 90.38 189 ARG A O 1
ATOM 1537 N N . MET A 1 190 ? -17.224 0.660 15.882 1.00 87.81 190 MET A N 1
ATOM 1538 C CA . MET A 1 190 ? -16.298 -0.371 15.428 1.00 87.81 190 MET A CA 1
ATOM 1539 C C . MET A 1 190 ? -16.593 -0.789 13.984 1.00 87.81 190 MET A C 1
ATOM 1541 O O . MET A 1 190 ? -15.687 -0.813 13.156 1.00 87.81 190 MET A O 1
ATOM 1545 N N . SER A 1 191 ? -17.865 -1.012 13.631 1.00 87.69 191 SER A N 1
ATOM 1546 C CA . SER A 1 191 ? -18.259 -1.343 12.253 1.00 87.69 191 SER A CA 1
ATOM 1547 C C . SER A 1 191 ? -17.859 -0.255 11.251 1.00 87.69 191 SER A C 1
ATOM 1549 O O . SER A 1 191 ? -17.346 -0.548 10.166 1.00 87.69 191 SER A O 1
ATOM 1551 N N . THR A 1 192 ? -18.053 1.013 11.623 1.00 88.69 192 THR A N 1
ATOM 1552 C CA . THR A 1 192 ? -17.680 2.165 10.789 1.00 88.69 192 THR A CA 1
ATOM 1553 C C . THR A 1 192 ? -16.162 2.258 10.624 1.00 88.69 192 THR A C 1
ATOM 1555 O O . THR A 1 192 ? -15.671 2.385 9.501 1.00 88.69 192 THR A O 1
ATOM 1558 N N . SER A 1 193 ? -15.412 2.110 11.716 1.00 87.25 193 SER A N 1
ATOM 1559 C CA . SER A 1 193 ? -13.949 2.104 11.708 1.00 87.25 193 SER A CA 1
ATOM 1560 C C . SER A 1 193 ? -13.372 0.956 10.883 1.00 87.25 193 SER A C 1
ATOM 1562 O O . SER A 1 193 ? -12.478 1.190 10.074 1.00 87.25 193 SER A O 1
ATOM 1564 N N . CYS A 1 194 ? -13.906 -0.264 10.996 1.00 84.81 194 CYS A N 1
ATOM 1565 C CA . CYS A 1 194 ? -13.456 -1.403 10.188 1.00 84.81 194 CYS A CA 1
ATOM 1566 C C . CYS A 1 194 ? -13.612 -1.137 8.685 1.00 84.81 194 CYS A C 1
ATOM 1568 O O . CYS A 1 194 ? -12.690 -1.397 7.912 1.00 84.81 194 CYS A O 1
ATOM 1570 N N . LYS A 1 195 ? -14.745 -0.558 8.259 1.00 86.12 195 LYS A N 1
ATOM 1571 C CA . LYS A 1 195 ? -14.952 -0.166 6.854 1.00 86.12 195 LYS A CA 1
ATOM 1572 C C . LYS A 1 195 ? -13.962 0.909 6.412 1.00 86.12 195 LYS A C 1
ATOM 1574 O O . LYS A 1 195 ? -13.428 0.825 5.310 1.00 86.12 195 LYS A O 1
ATOM 1579 N N . TYR A 1 196 ? -13.708 1.896 7.263 1.00 87.25 196 TYR A N 1
ATOM 1580 C CA . TYR A 1 196 ? -12.762 2.970 6.981 1.00 87.25 196 TYR A CA 1
ATOM 1581 C C . TYR A 1 196 ? -11.324 2.448 6.820 1.00 87.25 196 TYR A C 1
ATOM 1583 O O . TYR A 1 196 ? -10.672 2.732 5.815 1.00 87.25 196 TYR A O 1
ATOM 1591 N N . PHE A 1 197 ? -10.849 1.608 7.746 1.00 83.19 197 PHE A N 1
ATOM 1592 C CA . PHE A 1 197 ? -9.532 0.974 7.638 1.00 83.19 197 PHE A CA 1
ATOM 1593 C C . PHE A 1 197 ? -9.414 0.086 6.399 1.00 83.19 197 PHE A C 1
ATOM 1595 O O . PHE A 1 197 ? -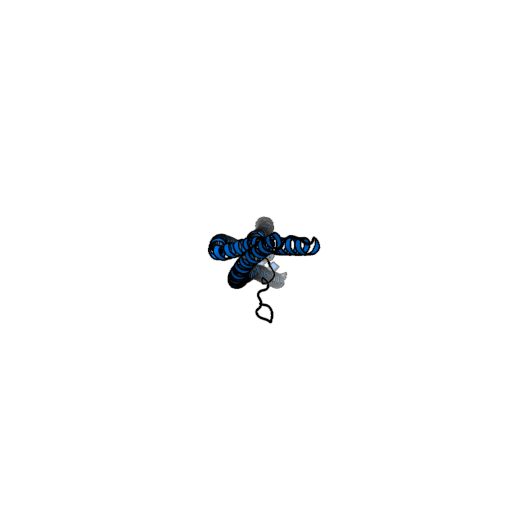8.405 0.150 5.697 1.00 83.19 197 PHE A O 1
ATOM 1602 N N . GLN A 1 198 ? -10.466 -0.668 6.070 1.00 83.00 198 GLN A N 1
ATOM 1603 C CA . GLN A 1 198 ? -10.497 -1.460 4.846 1.00 83.00 198 GLN A CA 1
ATOM 1604 C C . GLN A 1 198 ? -10.346 -0.591 3.595 1.00 83.00 198 GLN A C 1
ATOM 1606 O O . GLN A 1 198 ? -9.545 -0.918 2.728 1.00 83.00 198 GLN A O 1
ATOM 1611 N N . GLN A 1 199 ? -11.087 0.514 3.487 1.00 87.06 199 GLN A N 1
ATOM 1612 C CA . GLN A 1 199 ? -10.990 1.415 2.332 1.00 87.06 199 GLN A CA 1
ATOM 1613 C C . GLN A 1 199 ? -9.584 1.997 2.184 1.00 87.06 199 GLN A C 1
ATOM 1615 O O . GLN A 1 199 ? -9.048 2.073 1.079 1.00 87.06 199 GLN A O 1
ATOM 1620 N N . ILE A 1 200 ? -8.978 2.380 3.306 1.00 85.00 200 ILE A N 1
ATOM 1621 C CA . ILE A 1 200 ? -7.606 2.872 3.353 1.00 85.00 200 ILE A CA 1
ATOM 1622 C C . ILE A 1 200 ? -6.620 1.818 2.835 1.00 85.00 200 ILE A C 1
ATOM 1624 O O . ILE A 1 200 ? -5.710 2.152 2.075 1.00 85.00 200 ILE A O 1
ATOM 1628 N N . GLU A 1 201 ? -6.784 0.562 3.238 1.00 83.38 201 GLU A N 1
ATOM 1629 C CA . GLU A 1 201 ? -5.900 -0.523 2.818 1.00 83.38 201 GLU A CA 1
ATOM 1630 C C . GLU A 1 201 ? -6.115 -0.916 1.364 1.00 83.38 201 GLU A C 1
ATOM 1632 O O . GLU A 1 201 ? -5.154 -1.062 0.618 1.00 83.38 201 GLU A O 1
ATOM 1637 N N . GLU A 1 202 ? -7.367 -1.010 0.919 1.00 86.06 202 GLU A N 1
ATOM 1638 C CA . GLU A 1 202 ? -7.690 -1.263 -0.482 1.00 86.06 202 GLU A CA 1
ATOM 1639 C C . GLU A 1 202 ? -7.091 -0.174 -1.385 1.00 86.06 202 GLU A C 1
ATOM 1641 O O . GLU A 1 202 ? -6.524 -0.485 -2.432 1.00 86.06 202 GLU A O 1
ATOM 1646 N N . ALA A 1 203 ? -7.170 1.098 -0.979 1.00 88.50 203 ALA A N 1
ATOM 1647 C CA . ALA A 1 203 ? -6.533 2.200 -1.696 1.00 88.50 203 ALA A CA 1
ATOM 1648 C C . ALA A 1 203 ? -5.000 2.085 -1.689 1.00 88.50 203 ALA A C 1
ATOM 1650 O O . ALA A 1 203 ? -4.362 2.348 -2.708 1.00 88.50 203 ALA A O 1
ATOM 1651 N N . HIS A 1 204 ? -4.410 1.663 -0.567 1.00 86.75 204 HIS A N 1
ATOM 1652 C CA . HIS A 1 204 ? -2.970 1.448 -0.466 1.00 86.75 204 HIS A CA 1
ATOM 1653 C C . HIS A 1 204 ? -2.483 0.337 -1.395 1.00 86.75 204 HIS A C 1
ATOM 1655 O O . HIS A 1 204 ? -1.605 0.568 -2.224 1.00 86.75 204 HIS A O 1
ATOM 1661 N N . LEU A 1 205 ? -3.102 -0.839 -1.318 1.00 86.44 205 LEU A N 1
ATOM 1662 C CA . LEU A 1 205 ? -2.762 -1.989 -2.149 1.00 86.44 205 LEU A CA 1
ATOM 1663 C C . LEU A 1 205 ? -2.927 -1.687 -3.641 1.00 86.44 205 LEU A C 1
ATOM 1665 O O . LEU A 1 205 ? -2.083 -2.088 -4.442 1.00 86.44 205 LEU A O 1
ATOM 1669 N N . LYS A 1 206 ? -3.973 -0.941 -4.022 1.00 91.88 206 LYS A N 1
ATOM 1670 C CA . LYS A 1 206 ? -4.158 -0.476 -5.405 1.00 91.88 206 LYS A CA 1
ATOM 1671 C C . LYS A 1 206 ? -2.997 0.401 -5.864 1.00 91.88 206 LYS A C 1
ATOM 1673 O O . LYS A 1 206 ? -2.433 0.124 -6.915 1.00 91.88 206 LYS A O 1
ATOM 1678 N N . GLN A 1 207 ? -2.604 1.398 -5.071 1.00 91.19 207 GLN A N 1
ATOM 1679 C CA . GLN A 1 207 ? -1.489 2.279 -5.425 1.00 91.19 207 GLN A CA 1
ATOM 1680 C C . GLN A 1 207 ? -0.159 1.519 -5.531 1.00 91.19 207 GLN A C 1
ATOM 1682 O O . GLN A 1 207 ? 0.612 1.742 -6.459 1.00 91.19 207 GLN A O 1
ATOM 1687 N N . MET A 1 208 ? 0.107 0.596 -4.605 1.00 86.81 208 MET A N 1
ATOM 1688 C CA . MET A 1 208 ? 1.330 -0.214 -4.624 1.00 86.81 208 MET A CA 1
ATOM 1689 C C . MET A 1 208 ? 1.381 -1.119 -5.858 1.00 86.81 208 MET A C 1
ATOM 1691 O O . MET A 1 208 ? 2.421 -1.231 -6.507 1.00 86.81 208 MET A O 1
ATOM 1695 N N . LYS A 1 209 ? 0.245 -1.725 -6.222 1.00 88.62 209 LYS A N 1
ATOM 1696 C CA . LYS A 1 209 ? 0.122 -2.512 -7.451 1.00 88.62 209 LYS A CA 1
ATOM 1697 C C . LYS A 1 209 ? 0.306 -1.651 -8.703 1.00 88.62 209 LYS A C 1
ATOM 1699 O O . LYS A 1 209 ? 0.924 -2.117 -9.656 1.00 88.62 209 LYS A O 1
ATOM 1704 N N . GLU A 1 210 ? -0.194 -0.419 -8.695 1.00 93.88 210 GLU A N 1
ATOM 1705 C CA . GLU A 1 210 ? -0.015 0.522 -9.803 1.00 93.88 210 GLU A CA 1
ATOM 1706 C C . GLU A 1 210 ? 1.468 0.833 -10.027 1.00 93.88 210 GLU A C 1
ATOM 1708 O O . GLU A 1 210 ? 1.952 0.695 -11.145 1.00 93.88 210 GLU A O 1
ATOM 1713 N N . PHE A 1 211 ? 2.229 1.124 -8.963 1.00 89.81 211 PHE A N 1
ATOM 1714 C CA . PHE A 1 211 ? 3.674 1.354 -9.080 1.00 89.81 211 PHE A CA 1
ATOM 1715 C C . PHE A 1 211 ? 4.421 0.163 -9.687 1.00 89.81 211 PHE A C 1
ATOM 1717 O O . PHE A 1 211 ? 5.297 0.351 -10.532 1.00 89.81 211 PHE A O 1
ATOM 1724 N N . LEU A 1 212 ? 4.069 -1.061 -9.281 1.00 88.06 212 LEU A N 1
ATOM 1725 C CA . LEU A 1 212 ? 4.640 -2.271 -9.873 1.00 88.06 212 LEU A CA 1
ATOM 1726 C C . LEU A 1 212 ? 4.255 -2.417 -11.347 1.00 88.06 212 LEU A C 1
ATOM 1728 O O . LEU A 1 212 ? 5.110 -2.752 -12.158 1.00 88.06 212 LEU A O 1
ATOM 1732 N N . SER A 1 213 ? 3.001 -2.129 -11.694 1.00 92.06 213 SER A N 1
ATOM 1733 C CA . SER A 1 213 ? 2.508 -2.229 -13.073 1.00 92.06 213 SER A CA 1
ATOM 1734 C C . SER A 1 213 ? 3.219 -1.223 -13.979 1.00 92.06 213 SER A C 1
ATOM 1736 O O . SER A 1 213 ? 3.774 -1.612 -15.002 1.00 92.06 213 SER A O 1
ATOM 1738 N N . THR A 1 214 ? 3.337 0.035 -13.542 1.00 92.44 214 THR A N 1
ATOM 1739 C CA . THR A 1 214 ? 4.125 1.061 -14.237 1.00 92.44 214 THR A CA 1
ATOM 1740 C C . THR A 1 214 ? 5.576 0.618 -14.408 1.00 92.44 214 THR A C 1
ATOM 1742 O O . THR A 1 214 ? 6.142 0.760 -15.487 1.00 92.44 214 THR A O 1
ATOM 1745 N N . TYR A 1 215 ? 6.202 0.052 -13.374 1.00 87.31 215 TYR A N 1
ATOM 1746 C CA . TYR A 1 215 ? 7.571 -0.447 -13.489 1.00 87.31 215 TYR A CA 1
ATOM 1747 C C . TYR A 1 215 ? 7.708 -1.578 -14.522 1.00 87.31 215 TYR A C 1
ATOM 1749 O O . TYR A 1 215 ? 8.626 -1.547 -15.345 1.00 87.31 215 TYR A O 1
ATOM 1757 N N . THR A 1 216 ? 6.795 -2.551 -14.508 1.00 87.69 216 THR A N 1
ATOM 1758 C CA . THR A 1 216 ? 6.762 -3.641 -15.490 1.00 87.69 216 THR A CA 1
ATOM 1759 C C . THR A 1 216 ? 6.618 -3.098 -16.910 1.00 87.69 216 THR A C 1
ATOM 1761 O O . THR A 1 216 ? 7.432 -3.438 -17.767 1.00 87.69 216 THR A O 1
ATOM 1764 N N . GLU A 1 217 ? 5.682 -2.176 -17.141 1.00 93.50 217 GLU A N 1
ATOM 1765 C CA . GLU A 1 217 ? 5.501 -1.523 -18.442 1.00 93.50 217 GLU A CA 1
ATOM 1766 C C . GLU A 1 217 ? 6.760 -0.767 -18.885 1.00 93.50 217 GLU A C 1
ATOM 1768 O O . GLU A 1 217 ? 7.121 -0.772 -20.063 1.00 93.50 217 GLU A O 1
ATOM 1773 N N . LEU A 1 218 ? 7.468 -0.109 -17.963 1.00 90.06 218 LEU A N 1
ATOM 1774 C CA . LEU A 1 218 ? 8.722 0.574 -18.276 1.00 90.06 218 LEU A CA 1
ATOM 1775 C C . LEU A 1 218 ? 9.800 -0.406 -18.767 1.00 90.06 218 LEU A C 1
ATOM 1777 O O . LEU A 1 218 ? 10.496 -0.099 -19.739 1.00 90.06 218 LEU A O 1
ATOM 1781 N N . ILE A 1 219 ? 9.927 -1.579 -18.136 1.00 85.69 219 ILE A N 1
ATOM 1782 C CA . ILE A 1 219 ? 10.860 -2.626 -18.579 1.00 85.69 21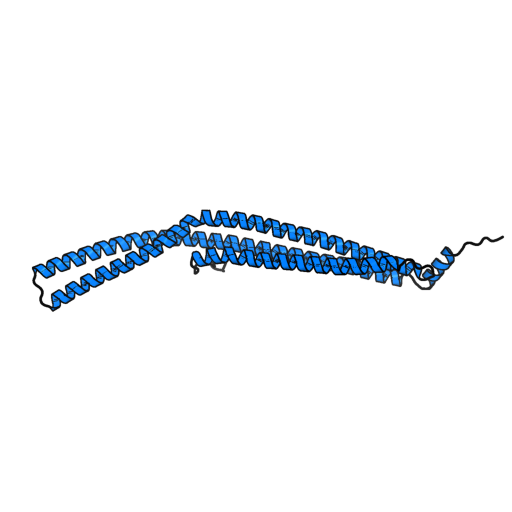9 ILE A CA 1
ATOM 1783 C C . ILE A 1 219 ? 10.466 -3.158 -19.955 1.00 85.69 219 ILE A C 1
ATOM 1785 O O . ILE A 1 219 ? 11.324 -3.234 -20.835 1.00 85.69 219 ILE A O 1
ATOM 1789 N N . GLU A 1 220 ? 9.195 -3.516 -20.140 1.00 90.50 220 GLU A N 1
ATOM 1790 C CA . GLU A 1 220 ? 8.682 -4.070 -21.398 1.00 90.50 220 GLU A CA 1
ATOM 1791 C C . GLU A 1 220 ? 8.940 -3.108 -22.560 1.00 90.50 220 GLU A C 1
ATOM 1793 O O . GLU A 1 220 ? 9.616 -3.466 -23.525 1.00 90.50 220 GLU A O 1
ATOM 1798 N N . ASN A 1 221 ? 8.555 -1.839 -22.404 1.00 92.50 221 ASN A N 1
ATOM 1799 C CA . ASN A 1 221 ? 8.803 -0.801 -23.404 1.00 92.50 221 ASN A CA 1
ATOM 1800 C C . ASN A 1 221 ? 10.300 -0.619 -23.716 1.00 92.50 221 ASN A C 1
ATOM 1802 O O . ASN A 1 221 ? 10.682 -0.350 -24.858 1.00 92.50 221 ASN A O 1
ATOM 1806 N N . ASN A 1 222 ? 11.168 -0.735 -22.706 1.00 88.31 222 ASN A N 1
ATOM 1807 C CA . ASN A 1 222 ? 12.613 -0.647 -22.896 1.00 88.31 222 ASN A CA 1
ATOM 1808 C C . ASN A 1 222 ? 13.155 -1.852 -23.683 1.00 88.31 222 ASN A C 1
ATOM 1810 O O . ASN A 1 222 ? 13.970 -1.674 -24.590 1.00 88.31 222 ASN A O 1
ATOM 1814 N N . HIS A 1 223 ? 12.697 -3.064 -23.365 1.00 88.25 223 HIS A N 1
ATOM 1815 C CA . HIS A 1 223 ? 13.063 -4.279 -24.093 1.00 88.25 223 HIS A CA 1
ATOM 1816 C C . HIS A 1 223 ? 12.609 -4.224 -25.550 1.00 88.25 223 HIS A C 1
ATOM 1818 O O . HIS A 1 223 ? 13.421 -4.500 -26.434 1.00 88.25 223 HIS A O 1
ATOM 1824 N N . ASP A 1 224 ? 11.377 -3.791 -25.808 1.00 95.69 224 ASP A N 1
ATOM 1825 C CA . ASP A 1 224 ? 10.849 -3.642 -27.163 1.00 95.69 224 ASP A CA 1
ATOM 1826 C C . ASP A 1 224 ? 11.681 -2.649 -27.979 1.00 95.69 224 ASP A C 1
ATOM 1828 O O . ASP A 1 224 ? 12.122 -2.959 -29.088 1.00 95.69 224 ASP A O 1
ATOM 1832 N N . ALA A 1 225 ? 11.984 -1.477 -27.411 1.00 93.44 225 ALA A N 1
ATOM 1833 C CA . ALA A 1 225 ? 12.803 -0.465 -28.074 1.00 93.44 225 ALA A CA 1
ATOM 1834 C C . ALA A 1 225 ? 14.219 -0.975 -28.401 1.00 93.44 225 ALA A C 1
ATOM 1836 O O . ALA A 1 225 ? 14.733 -0.733 -29.497 1.00 93.44 225 ALA A O 1
ATOM 1837 N N . ILE A 1 226 ? 14.849 -1.707 -27.478 1.00 89.81 226 ILE A N 1
ATOM 1838 C CA . ILE A 1 226 ? 16.156 -2.337 -27.708 1.00 89.81 226 ILE A CA 1
ATOM 1839 C C . ILE A 1 226 ? 16.056 -3.431 -28.781 1.00 89.81 226 ILE A C 1
ATOM 1841 O O . ILE A 1 226 ? 16.912 -3.500 -29.665 1.00 89.81 226 ILE A O 1
ATOM 1845 N N . GLY A 1 227 ? 15.000 -4.246 -28.749 1.00 92.19 227 GLY A N 1
ATOM 1846 C CA . GLY A 1 227 ? 14.716 -5.269 -29.752 1.00 92.19 227 GLY A CA 1
ATOM 1847 C C . GLY A 1 227 ? 14.636 -4.689 -31.164 1.00 92.19 227 GLY A C 1
ATOM 1848 O O . GLY A 1 227 ? 15.276 -5.210 -32.079 1.00 92.19 227 GLY A O 1
ATOM 1849 N N . GLN A 1 228 ? 13.951 -3.555 -31.335 1.00 97.38 228 GLN A N 1
ATOM 1850 C CA . GLN A 1 228 ? 13.887 -2.853 -32.622 1.00 97.38 228 GLN A CA 1
ATOM 1851 C C . GLN A 1 228 ? 15.265 -2.379 -33.104 1.00 97.38 228 GLN A C 1
ATOM 1853 O O . GLN A 1 228 ? 15.577 -2.489 -34.290 1.00 97.38 228 GLN A O 1
ATOM 1858 N N . ILE A 1 229 ? 16.128 -1.904 -32.199 1.00 94.38 229 ILE A N 1
ATOM 1859 C CA . ILE A 1 229 ? 17.498 -1.506 -32.559 1.00 94.38 229 ILE A CA 1
ATOM 1860 C C . ILE A 1 229 ? 18.319 -2.719 -33.019 1.00 94.38 229 ILE A C 1
ATOM 1862 O O . ILE A 1 229 ? 19.065 -2.607 -33.991 1.00 94.38 229 ILE A O 1
ATOM 1866 N N . TYR A 1 230 ? 18.166 -3.883 -32.379 1.00 91.31 230 TYR A N 1
ATOM 1867 C CA . TYR A 1 230 ? 18.841 -5.111 -32.815 1.00 91.31 230 TYR A CA 1
ATOM 1868 C C . TYR A 1 230 ? 18.362 -5.599 -34.185 1.00 91.31 230 TYR A C 1
ATOM 1870 O O . TYR A 1 230 ? 19.187 -6.009 -35.007 1.00 91.31 230 TYR A O 1
ATOM 1878 N N . LEU A 1 231 ? 17.053 -5.542 -34.450 1.00 97.38 231 LEU A N 1
ATOM 1879 C CA . LEU A 1 231 ? 16.493 -5.885 -35.761 1.00 97.38 231 LEU A CA 1
ATOM 1880 C C . LEU A 1 231 ? 17.040 -4.960 -36.853 1.00 97.38 231 LEU A C 1
ATOM 1882 O O . LEU A 1 231 ? 17.485 -5.435 -37.899 1.00 97.38 231 LEU A O 1
ATOM 1886 N N . GLU A 1 232 ? 17.083 -3.657 -36.580 1.00 96.88 232 GLU A N 1
ATOM 1887 C CA . GLU A 1 232 ? 17.644 -2.664 -37.493 1.00 96.88 232 GLU A CA 1
ATOM 1888 C C . GLU A 1 232 ? 19.146 -2.876 -37.727 1.00 96.88 232 GLU A C 1
ATOM 1890 O O . GLU A 1 232 ? 19.599 -2.859 -38.870 1.00 96.88 232 GLU A O 1
ATOM 1895 N N . PHE A 1 233 ? 19.924 -3.151 -36.676 1.00 93.25 233 PHE A N 1
ATOM 1896 C CA . PHE A 1 233 ? 21.348 -3.474 -36.799 1.00 93.25 233 PHE A CA 1
ATOM 1897 C C . PHE A 1 233 ? 21.575 -4.702 -37.691 1.00 93.25 233 PHE A C 1
ATOM 1899 O O . PHE A 1 233 ? 22.398 -4.666 -38.606 1.00 93.25 233 PHE A O 1
ATOM 1906 N N . LYS A 1 234 ? 20.805 -5.778 -37.477 1.00 95.81 234 LYS A N 1
ATOM 1907 C CA . LYS A 1 234 ? 20.873 -6.989 -38.307 1.00 95.81 234 LYS A CA 1
ATOM 1908 C C . LYS A 1 234 ? 20.568 -6.677 -39.773 1.00 95.81 234 LYS A C 1
ATOM 1910 O O . LYS A 1 234 ? 21.294 -7.147 -40.648 1.00 95.81 234 LYS A O 1
ATOM 1915 N N . ARG A 1 235 ? 19.531 -5.876 -40.040 1.00 97.38 235 ARG A N 1
ATOM 1916 C CA . ARG A 1 235 ? 19.168 -5.437 -41.396 1.00 97.38 235 ARG A CA 1
ATOM 1917 C C . ARG A 1 235 ? 20.314 -4.668 -42.057 1.00 97.38 235 ARG A C 1
ATOM 1919 O O . ARG A 1 235 ? 20.716 -5.023 -43.160 1.00 97.38 235 ARG A O 1
ATOM 1926 N N . GLN A 1 236 ? 20.889 -3.684 -41.367 1.00 95.12 236 GLN A N 1
ATOM 1927 C CA . GLN A 1 236 ? 21.999 -2.876 -41.887 1.00 95.12 236 GLN A CA 1
ATOM 1928 C C . GLN A 1 236 ? 23.251 -3.717 -42.191 1.00 95.12 236 GLN A C 1
ATOM 1930 O O . GLN A 1 236 ? 23.904 -3.499 -43.211 1.00 95.12 236 GLN A O 1
ATOM 1935 N N . CYS A 1 237 ? 23.562 -4.715 -41.357 1.00 92.81 237 CYS A N 1
ATOM 1936 C CA . CYS A 1 237 ? 24.659 -5.653 -41.612 1.00 92.81 237 CYS A CA 1
ATOM 1937 C C . CYS A 1 237 ? 24.425 -6.521 -42.858 1.00 92.81 237 CYS A C 1
ATOM 1939 O O . CYS A 1 237 ? 25.369 -6.779 -43.597 1.00 92.81 237 CYS A O 1
ATOM 1941 N N . LEU A 1 238 ? 23.186 -6.964 -43.103 1.00 94.38 238 LEU A N 1
ATOM 1942 C CA . LEU A 1 238 ? 22.837 -7.729 -44.307 1.00 94.38 238 LEU A CA 1
ATOM 1943 C C . LEU A 1 238 ? 22.877 -6.861 -45.572 1.00 94.38 238 LEU A C 1
ATOM 1945 O O . LEU A 1 238 ? 23.264 -7.332 -46.638 1.00 94.38 238 LEU A O 1
ATOM 1949 N N . GLU A 1 239 ? 22.487 -5.593 -45.459 1.00 94.19 239 GLU A N 1
ATOM 1950 C CA . GLU A 1 239 ? 22.485 -4.655 -46.581 1.00 94.19 239 GLU A CA 1
ATOM 1951 C C . GLU A 1 239 ? 23.887 -4.230 -47.014 1.00 94.19 239 GLU A C 1
ATOM 1953 O O . GLU A 1 239 ? 24.076 -3.961 -48.203 1.00 94.19 239 GLU A O 1
ATOM 1958 N N . LEU A 1 240 ? 24.848 -4.175 -46.086 1.00 92.25 240 LEU A N 1
ATOM 1959 C CA . LEU A 1 240 ? 26.269 -3.919 -46.339 1.00 92.25 240 LEU A CA 1
ATOM 1960 C C . LEU A 1 240 ? 26.977 -5.193 -46.815 1.00 92.25 240 LEU A C 1
ATOM 1962 O O . LEU A 1 240 ? 27.798 -5.781 -46.113 1.00 92.25 240 LEU A O 1
ATOM 1966 N N . THR A 1 241 ? 26.657 -5.612 -48.038 1.00 93.56 241 THR A N 1
ATOM 1967 C CA . THR A 1 241 ? 27.336 -6.734 -48.695 1.00 93.56 241 THR A CA 1
ATOM 1968 C C . THR A 1 241 ? 28.828 -6.453 -48.885 1.00 93.56 241 THR A C 1
ATOM 1970 O O . THR A 1 241 ? 29.273 -5.301 -48.884 1.00 93.56 241 THR A O 1
ATOM 1973 N N . ILE A 1 242 ? 29.609 -7.516 -49.095 1.00 93.38 242 ILE A N 1
ATOM 1974 C CA . ILE A 1 242 ? 31.049 -7.410 -49.375 1.00 93.38 242 ILE A CA 1
ATOM 1975 C C . ILE A 1 242 ? 31.299 -6.462 -50.559 1.00 93.38 242 ILE A C 1
ATOM 1977 O O . ILE A 1 242 ? 32.141 -5.573 -50.447 1.00 93.38 242 ILE A O 1
ATOM 1981 N N . ASP A 1 243 ? 30.516 -6.580 -51.635 1.00 93.31 243 ASP A N 1
ATOM 1982 C CA . ASP A 1 243 ? 30.638 -5.720 -52.820 1.00 93.31 243 ASP A CA 1
ATOM 1983 C C . ASP A 1 243 ? 30.449 -4.239 -52.480 1.00 93.31 243 ASP A C 1
ATOM 1985 O O . ASP A 1 243 ? 31.278 -3.409 -52.849 1.00 93.31 243 ASP A O 1
ATOM 1989 N N . LYS A 1 244 ? 29.421 -3.900 -51.692 1.00 90.38 244 LYS A N 1
ATOM 1990 C CA . LYS A 1 244 ? 29.169 -2.513 -51.271 1.00 90.38 244 LYS A CA 1
ATOM 1991 C C . LYS A 1 244 ? 30.256 -1.968 -50.352 1.00 90.38 244 LYS A C 1
ATOM 1993 O O . LYS A 1 244 ? 30.552 -0.777 -50.404 1.00 90.38 244 LYS A O 1
ATOM 1998 N N . LEU A 1 245 ? 30.839 -2.806 -49.491 1.00 90.12 245 LEU A N 1
ATOM 1999 C CA . LEU A 1 245 ? 31.955 -2.409 -48.626 1.00 90.12 245 LEU A CA 1
ATOM 2000 C C . LEU A 1 245 ? 33.215 -2.100 -49.446 1.00 90.12 245 LEU A C 1
ATOM 2002 O O . LEU A 1 245 ? 33.898 -1.109 -49.176 1.00 90.12 245 LEU A O 1
ATOM 2006 N N . LEU A 1 246 ? 33.504 -2.923 -50.458 1.00 89.50 246 LEU A N 1
ATOM 2007 C CA . LEU A 1 246 ? 34.606 -2.698 -51.392 1.00 89.50 246 LEU A CA 1
ATOM 2008 C C . LEU A 1 246 ? 34.371 -1.440 -52.236 1.00 89.50 246 LEU A C 1
ATOM 2010 O O . LEU A 1 246 ? 35.268 -0.602 -52.325 1.00 89.50 246 LEU A O 1
ATOM 2014 N N . GLU A 1 247 ? 33.161 -1.257 -52.771 1.00 87.31 247 GLU A N 1
ATOM 2015 C CA . GLU A 1 247 ? 32.759 -0.055 -53.511 1.00 87.31 247 GLU A CA 1
ATOM 2016 C C . GLU A 1 247 ? 32.953 1.213 -52.663 1.00 87.31 247 GLU A C 1
ATOM 2018 O O . GLU A 1 247 ? 33.629 2.151 -53.088 1.00 87.31 247 GLU A O 1
ATOM 2023 N N . HIS A 1 248 ? 32.461 1.218 -51.418 1.00 84.31 248 HIS A N 1
ATOM 2024 C CA . HIS A 1 248 ? 32.641 2.338 -50.487 1.00 84.31 248 HIS A CA 1
ATOM 2025 C C . HIS A 1 248 ? 34.114 2.658 -50.220 1.00 84.31 248 HIS A C 1
ATOM 2027 O O . HIS A 1 248 ? 34.499 3.826 -50.123 1.00 84.31 248 HIS A O 1
ATOM 2033 N N . PHE A 1 249 ? 34.946 1.628 -50.056 1.00 84.38 249 PHE A N 1
ATOM 2034 C CA . PHE A 1 249 ? 36.370 1.804 -49.797 1.00 84.38 249 PHE A CA 1
ATOM 2035 C C . PHE A 1 249 ? 37.088 2.426 -50.993 1.00 84.38 249 PHE A C 1
ATOM 2037 O O . PHE A 1 249 ? 37.857 3.375 -50.823 1.00 84.38 249 PHE A O 1
ATOM 2044 N N . VAL A 1 250 ? 36.803 1.911 -52.188 1.00 85.00 250 VAL A N 1
ATOM 2045 C CA . VAL A 1 250 ? 37.360 2.387 -53.452 1.00 85.00 250 VAL A CA 1
ATOM 2046 C C . VAL A 1 250 ? 36.963 3.848 -53.688 1.00 85.00 250 VAL A C 1
ATOM 2048 O O . VAL A 1 250 ? 37.843 4.692 -53.850 1.00 85.00 250 VAL A O 1
ATOM 2051 N N . LEU A 1 251 ? 35.672 4.188 -53.578 1.00 81.00 251 LEU A N 1
ATOM 2052 C CA . LEU A 1 251 ? 35.170 5.565 -53.715 1.00 81.00 251 LEU A CA 1
ATOM 2053 C C . LEU A 1 251 ? 35.823 6.541 -52.724 1.00 81.00 251 LEU A C 1
ATOM 2055 O O . LEU A 1 251 ? 36.146 7.670 -53.084 1.00 81.00 251 LEU A O 1
ATOM 2059 N N . LYS A 1 252 ? 36.074 6.110 -51.483 1.00 75.44 252 LYS A N 1
ATOM 2060 C CA . LYS A 1 252 ? 36.701 6.943 -50.442 1.00 75.44 252 LYS A CA 1
ATOM 2061 C C . LYS A 1 252 ? 38.215 7.124 -50.627 1.00 75.44 252 LYS A C 1
ATOM 2063 O O . LYS A 1 252 ? 38.794 8.038 -50.040 1.00 75.44 252 LYS A O 1
ATOM 2068 N N . LYS A 1 253 ? 38.870 6.244 -51.391 1.00 73.44 253 LYS A N 1
ATOM 2069 C CA . LYS A 1 253 ? 40.316 6.271 -51.681 1.00 73.44 253 LYS A CA 1
ATOM 2070 C C . LYS A 1 253 ? 40.651 6.813 -53.070 1.00 73.44 253 LYS A C 1
ATOM 2072 O O . LYS A 1 253 ? 41.833 7.014 -53.345 1.00 73.44 253 LYS A O 1
ATOM 2077 N N . TYR A 1 254 ? 39.655 7.087 -53.913 1.00 60.72 254 TYR A N 1
ATOM 2078 C CA . TYR A 1 254 ? 39.849 7.780 -55.184 1.00 60.72 254 TYR A CA 1
ATOM 2079 C C . TYR A 1 254 ? 40.267 9.241 -54.952 1.00 60.72 254 TYR A C 1
ATOM 2081 O O . TYR A 1 254 ? 39.469 10.172 -54.952 1.00 60.72 254 TYR A O 1
ATOM 2089 N N . THR A 1 255 ? 41.572 9.430 -54.783 1.00 57.03 255 THR A N 1
ATOM 2090 C CA . THR A 1 255 ? 42.283 10.704 -54.900 1.00 57.03 255 THR A CA 1
ATOM 2091 C C . THR A 1 255 ? 43.402 10.567 -55.933 1.00 57.03 255 THR A C 1
ATOM 2093 O O . THR A 1 255 ? 44.557 10.753 -55.603 1.00 57.03 255 THR A O 1
ATOM 2096 N N . PHE A 1 256 ? 43.090 10.243 -57.191 1.00 55.53 256 PHE A N 1
ATOM 2097 C CA . PHE A 1 256 ? 43.977 10.484 -58.348 1.00 55.53 256 PHE A CA 1
ATOM 2098 C C . PHE A 1 256 ? 43.079 10.666 -59.584 1.00 55.53 256 PHE A C 1
ATOM 2100 O O . PHE A 1 256 ? 42.304 9.774 -59.909 1.00 55.53 256 PHE A O 1
ATOM 2107 N N . ARG A 1 257 ? 42.919 11.886 -60.126 1.00 52.34 257 ARG A N 1
ATOM 2108 C CA . ARG A 1 257 ? 43.832 12.579 -61.065 1.00 52.34 257 ARG A CA 1
ATOM 2109 C C . ARG A 1 257 ? 44.300 11.651 -62.186 1.00 52.34 257 ARG A C 1
ATOM 2111 O O . ARG A 1 257 ? 45.301 10.964 -62.029 1.00 52.34 257 ARG A O 1
ATOM 2118 N N . PHE A 1 258 ? 43.606 11.710 -63.320 1.00 43.09 258 PHE A N 1
ATOM 2119 C CA . PHE A 1 258 ? 44.260 11.511 -64.608 1.00 43.09 258 PHE A CA 1
ATOM 2120 C C . PHE A 1 258 ? 45.037 12.802 -64.910 1.00 43.09 258 PHE A C 1
ATOM 2122 O O . PHE A 1 258 ? 44.435 13.875 -64.986 1.00 43.09 258 PHE A O 1
ATOM 2129 N N . ILE A 1 259 ? 46.367 12.697 -64.941 1.00 45.12 259 ILE A N 1
ATOM 2130 C CA . ILE A 1 259 ? 47.244 13.604 -65.695 1.00 45.12 259 ILE A CA 1
ATOM 2131 C C . ILE A 1 259 ? 47.337 13.010 -67.096 1.00 45.12 259 ILE A C 1
ATOM 2133 O O . ILE A 1 259 ? 47.452 11.764 -67.162 1.00 45.12 259 ILE A O 1
#

Organism: Diaphorina citri (NCBI:txid121845)

Foldseek 3Di:
DPPVPAFPCLPPDPVVLLVCVVPVLVVLLVVVLVVLVVVLVVLVVVLVVVLVVLVVPLPDDDLCNVLSVLVNVLSVLLSVLSVVLSVLSVVLSVVSVVVVVVVVVVSVVLCVVCVVLVVLSVVLVVLVVVLVVLVVQLVVLVVVLVVCVVVVHDPVVNVVSVVSNVVSVVVNVVSVVVSVVSVVVNSVSVSVSSVVSSVVVVVSVVVSVVSVVSNVVSVVVSVVSSVVSVVVSVVSVVVCDSVNSVVVSCVVPPPDDDD